Protein AF-A0A1X2H5F4-F1 (afdb_monomer)

InterPro domains:
  IPR008952 Tetraspanin, EC2 domain superfamily [SSF48652] (105-158)
  IPR018499 Tetraspanin/Peripherin [PF00335] (11-187)

Structure (mmCIF, N/CA/C/O backbone):
data_AF-A0A1X2H5F4-F1
#
_entry.id   AF-A0A1X2H5F4-F1
#
loop_
_atom_site.group_PDB
_atom_site.id
_atom_site.type_symbol
_atom_site.label_atom_id
_atom_site.label_alt_id
_atom_site.label_comp_id
_atom_site.label_asym_id
_atom_site.label_entity_id
_atom_site.label_seq_id
_atom_site.pdbx_PDB_ins_code
_atom_site.Cartn_x
_atom_site.Cartn_y
_atom_site.Cartn_z
_atom_site.occupancy
_atom_site.B_iso_or_equiv
_atom_site.auth_seq_id
_atom_site.auth_comp_id
_atom_site.auth_asym_id
_atom_site.auth_atom_id
_atom_site.pdbx_PDB_model_num
ATOM 1 N N . MET A 1 1 ? -33.970 3.866 26.224 1.00 58.03 1 MET A N 1
ATOM 2 C CA . MET A 1 1 ? -32.531 4.018 25.891 1.00 58.03 1 MET A CA 1
ATOM 3 C C . MET A 1 1 ? -31.813 2.706 25.533 1.00 58.03 1 MET A C 1
ATOM 5 O O . MET A 1 1 ? -30.786 2.768 24.871 1.00 58.03 1 MET A O 1
ATOM 9 N N . ALA A 1 2 ? -32.348 1.518 25.863 1.00 73.38 2 ALA A N 1
ATOM 10 C CA . ALA A 1 2 ? -31.683 0.233 25.580 1.00 73.38 2 ALA A CA 1
ATOM 11 C C . ALA A 1 2 ? -31.459 -0.092 24.082 1.00 73.38 2 ALA A C 1
ATOM 13 O O . ALA A 1 2 ? -30.570 -0.876 23.754 1.00 73.38 2 ALA A O 1
ATOM 14 N N . CYS A 1 3 ? -32.232 0.506 23.165 1.00 76.38 3 CYS A N 1
ATOM 15 C CA . CYS A 1 3 ? -32.130 0.217 21.729 1.00 76.38 3 CYS A CA 1
ATOM 16 C C . CYS A 1 3 ? -30.832 0.772 21.106 1.00 76.38 3 CYS A C 1
ATOM 18 O O . CYS A 1 3 ? -30.091 0.027 20.466 1.00 76.38 3 CYS A O 1
ATOM 20 N N . CYS A 1 4 ? -30.483 2.037 21.382 1.00 74.75 4 CYS A N 1
ATOM 21 C CA . CYS A 1 4 ? -29.260 2.661 20.855 1.00 74.75 4 CYS A CA 1
ATOM 22 C C . CYS A 1 4 ? -27.984 1.970 21.359 1.00 74.75 4 CYS A C 1
ATOM 24 O O . CYS A 1 4 ? -27.022 1.811 20.610 1.00 74.75 4 CYS A O 1
ATOM 26 N N . GLN A 1 5 ? -27.991 1.494 22.608 1.00 76.12 5 GLN A N 1
ATOM 27 C CA . GLN A 1 5 ? -26.859 0.773 23.193 1.00 76.12 5 GLN A CA 1
ATOM 28 C C . GLN A 1 5 ? -26.619 -0.583 22.509 1.00 76.12 5 GLN A C 1
ATOM 30 O O . GLN A 1 5 ? -25.472 -0.946 22.233 1.00 76.12 5 GLN A O 1
ATOM 35 N N . ARG A 1 6 ? -27.690 -1.329 22.200 1.00 80.12 6 ARG A N 1
ATOM 36 C CA . ARG A 1 6 ? -27.588 -2.606 21.474 1.00 80.12 6 ARG A CA 1
ATOM 37 C C . ARG A 1 6 ? -27.098 -2.400 20.044 1.00 80.12 6 ARG A C 1
ATOM 39 O O . ARG A 1 6 ? -26.222 -3.139 19.602 1.00 80.12 6 ARG A O 1
ATOM 46 N N . LEU A 1 7 ? -27.601 -1.369 19.366 1.00 79.38 7 LEU A N 1
ATOM 47 C CA . LEU A 1 7 ? -27.218 -1.058 17.990 1.00 79.38 7 LEU A CA 1
ATOM 48 C C . LEU A 1 7 ? -25.741 -0.644 17.890 1.00 79.38 7 LEU A C 1
ATOM 50 O O . LEU A 1 7 ? -25.010 -1.193 17.072 1.00 79.38 7 LEU A O 1
ATOM 54 N N . SER A 1 8 ? -25.271 0.226 18.791 1.00 75.81 8 SER A N 1
ATOM 55 C CA . SER A 1 8 ? -23.853 0.610 18.880 1.00 75.81 8 SER A CA 1
ATOM 56 C C . SER A 1 8 ? -22.943 -0.591 19.169 1.00 75.81 8 SER A C 1
ATOM 58 O O . SER A 1 8 ? -21.886 -0.739 18.555 1.00 75.81 8 SER A O 1
ATOM 60 N N . THR A 1 9 ? -23.379 -1.505 20.043 1.00 74.62 9 THR A N 1
ATOM 61 C CA . THR A 1 9 ? -22.614 -2.724 20.349 1.00 74.62 9 THR A CA 1
ATOM 62 C C . THR A 1 9 ? -22.524 -3.650 19.136 1.00 74.62 9 THR A C 1
ATOM 64 O O . THR A 1 9 ? -21.443 -4.144 18.826 1.00 74.62 9 THR A O 1
ATOM 67 N N . SER A 1 10 ? -23.639 -3.864 18.431 1.00 80.12 10 SER A N 1
ATOM 68 C CA . SER A 1 10 ? -23.674 -4.683 17.214 1.00 80.12 10 SER A CA 1
ATOM 69 C C . SER A 1 10 ? -22.802 -4.093 16.109 1.00 80.12 10 SER A C 1
ATOM 71 O O . SER A 1 10 ? -22.091 -4.828 15.430 1.00 80.12 10 SER A O 1
ATOM 73 N N . TYR A 1 11 ? -22.833 -2.770 15.944 1.00 77.00 11 TYR A N 1
ATOM 74 C CA . TYR A 1 11 ? -22.041 -2.064 14.945 1.00 77.00 11 TYR A CA 1
ATOM 75 C C . TYR A 1 11 ? -20.538 -2.196 15.202 1.00 77.00 11 TYR A C 1
ATOM 77 O O . TYR A 1 11 ? -19.775 -2.461 14.277 1.00 77.00 11 TYR A O 1
ATOM 85 N N . LEU A 1 12 ? -20.110 -2.107 16.464 1.00 71.75 12 LEU A N 1
ATOM 86 C CA . LEU A 1 12 ? -18.704 -2.279 16.818 1.00 71.75 12 LEU A CA 1
ATOM 87 C C . LEU A 1 12 ? -18.218 -3.714 16.583 1.00 71.75 12 LEU A C 1
ATOM 89 O O . LEU A 1 12 ? -17.120 -3.907 16.068 1.00 71.75 12 LEU A O 1
ATOM 93 N N . VAL A 1 13 ? -19.040 -4.716 16.917 1.00 76.69 13 VAL A N 1
ATOM 94 C CA . VAL A 1 13 ? -18.726 -6.122 16.615 1.00 76.69 13 VAL A CA 1
ATOM 95 C C . VAL A 1 13 ? -18.596 -6.318 15.107 1.00 76.69 13 VAL A C 1
ATOM 97 O O . VAL A 1 13 ? -17.585 -6.849 14.665 1.00 76.69 13 VAL A O 1
ATOM 100 N N . LEU A 1 14 ? -19.560 -5.823 14.322 1.00 80.38 14 LEU A N 1
ATOM 101 C CA . LEU A 1 14 ? -19.539 -5.916 12.862 1.00 80.38 14 LEU A CA 1
ATOM 102 C C . LEU A 1 14 ? -18.274 -5.278 12.271 1.00 80.38 14 LEU A C 1
ATOM 104 O O . LEU A 1 14 ? -17.595 -5.909 11.467 1.00 80.38 14 LEU A O 1
ATOM 108 N N . ILE A 1 15 ? -17.928 -4.059 12.694 1.00 75.44 15 ILE A N 1
ATOM 109 C CA . ILE A 1 15 ? -16.724 -3.358 12.235 1.00 75.44 15 ILE A CA 1
ATOM 110 C C . ILE A 1 15 ? -15.463 -4.149 12.581 1.00 75.44 15 ILE A C 1
ATOM 112 O O . ILE A 1 15 ? -14.627 -4.371 11.710 1.00 75.44 15 ILE A O 1
ATOM 116 N N . ASN A 1 16 ? -15.329 -4.622 13.822 1.00 72.69 16 ASN A N 1
ATOM 117 C CA . ASN A 1 16 ? -14.165 -5.407 14.231 1.00 72.69 16 ASN A CA 1
ATOM 118 C C . ASN A 1 16 ? -14.066 -6.732 13.461 1.00 72.69 16 ASN A C 1
ATOM 120 O O . ASN A 1 16 ? -12.966 -7.153 13.106 1.00 72.69 16 ASN A O 1
ATOM 124 N N . THR A 1 17 ? -15.196 -7.377 13.155 1.00 75.06 17 THR A N 1
ATOM 125 C CA . THR A 1 17 ? -15.227 -8.567 12.296 1.00 75.06 17 THR A CA 1
ATOM 126 C C . THR A 1 17 ? -14.794 -8.233 10.871 1.00 75.06 17 THR A C 1
ATOM 128 O O . THR A 1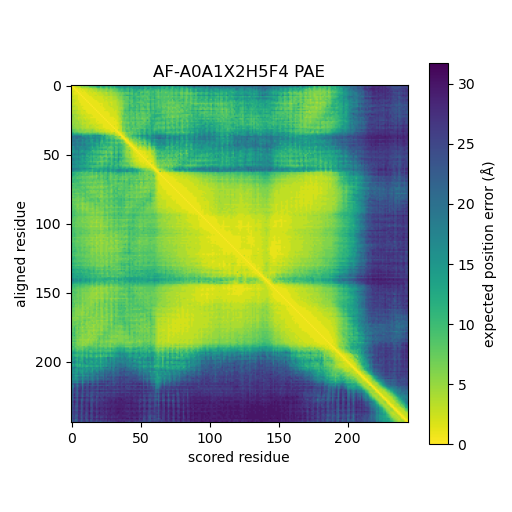 17 ? -13.970 -8.953 10.314 1.00 75.06 17 THR A O 1
ATOM 131 N N . LEU A 1 18 ? -15.281 -7.131 10.292 1.00 74.94 18 LEU A N 1
ATOM 132 C CA . LEU A 1 18 ? -14.852 -6.676 8.967 1.00 74.94 18 LEU A CA 1
ATOM 133 C C . LEU A 1 18 ? -13.349 -6.377 8.936 1.00 74.94 18 LEU A C 1
ATOM 135 O O . LEU A 1 18 ? -12.684 -6.775 7.985 1.00 74.94 18 LEU A O 1
ATOM 139 N N . PHE A 1 19 ? -12.789 -5.773 9.988 1.00 73.00 19 PHE A N 1
ATOM 140 C CA . PHE A 1 19 ? -11.341 -5.582 10.108 1.00 73.00 19 PHE A CA 1
ATOM 141 C C . PHE A 1 19 ? -10.566 -6.883 10.194 1.00 73.00 19 PHE A C 1
ATOM 143 O O . PHE A 1 19 ? -9.523 -7.005 9.558 1.00 73.00 19 PHE A O 1
ATOM 150 N N . ALA A 1 20 ? -11.055 -7.851 10.968 1.00 69.50 20 ALA A N 1
ATOM 151 C CA . ALA A 1 20 ? -10.417 -9.155 11.050 1.00 69.50 20 ALA A CA 1
ATOM 152 C C . ALA A 1 20 ? -10.404 -9.831 9.671 1.00 69.50 20 ALA A C 1
ATOM 154 O O . ALA A 1 20 ? -9.359 -10.300 9.232 1.00 69.50 20 ALA A O 1
ATOM 155 N N . VAL A 1 21 ? -11.529 -9.807 8.947 1.00 75.94 21 VAL A N 1
ATOM 156 C CA . VAL A 1 21 ? -11.632 -10.364 7.589 1.00 75.94 21 VAL A CA 1
ATOM 157 C C . VAL A 1 21 ? -10.716 -9.624 6.614 1.00 75.94 21 VAL A C 1
ATOM 159 O O . VAL A 1 21 ? -9.962 -10.263 5.884 1.00 75.94 21 VAL A O 1
ATOM 162 N N . PHE A 1 22 ? -10.739 -8.292 6.619 1.00 72.44 22 PHE A N 1
ATOM 163 C CA . PHE A 1 22 ? -9.921 -7.474 5.728 1.00 72.44 22 PHE A CA 1
ATOM 164 C C . PHE A 1 22 ? -8.429 -7.652 6.010 1.00 72.44 22 PHE A C 1
ATOM 166 O O . PHE A 1 22 ? -7.640 -7.853 5.093 1.00 72.44 22 PHE A O 1
ATOM 173 N N . GLY A 1 23 ? -8.036 -7.671 7.281 1.00 70.69 23 GLY A N 1
ATOM 174 C CA . GLY A 1 23 ? -6.662 -7.938 7.668 1.00 70.69 23 GLY A CA 1
ATOM 175 C C . GLY A 1 23 ? -6.216 -9.361 7.318 1.00 70.69 23 GLY A C 1
ATOM 176 O O . GLY A 1 23 ? -5.101 -9.530 6.838 1.00 70.69 23 GLY A O 1
ATOM 177 N N . CYS A 1 24 ? -7.079 -10.375 7.449 1.00 71.06 24 CYS A N 1
ATOM 178 C CA . CYS A 1 24 ? -6.798 -11.728 6.954 1.00 71.06 24 CYS A CA 1
ATOM 179 C C . CYS A 1 24 ? -6.624 -11.763 5.429 1.00 71.06 24 CYS A C 1
ATOM 181 O O . CYS A 1 24 ? -5.709 -12.424 4.940 1.00 71.06 24 CYS A O 1
ATOM 183 N N . ALA A 1 25 ? -7.453 -11.035 4.675 1.00 72.62 25 ALA A N 1
ATOM 184 C CA . ALA A 1 25 ? -7.305 -10.917 3.226 1.00 72.62 25 ALA A CA 1
ATOM 185 C C . ALA A 1 25 ? -5.973 -10.245 2.859 1.00 72.62 25 ALA A C 1
ATOM 187 O O . ALA A 1 25 ? -5.237 -10.769 2.028 1.00 72.62 25 ALA A O 1
ATOM 188 N N . LEU A 1 26 ? -5.613 -9.144 3.528 1.00 67.75 26 LEU A N 1
ATOM 189 C CA . LEU A 1 26 ? -4.320 -8.479 3.344 1.00 67.75 26 LEU A CA 1
ATOM 190 C C . LEU A 1 26 ? -3.139 -9.38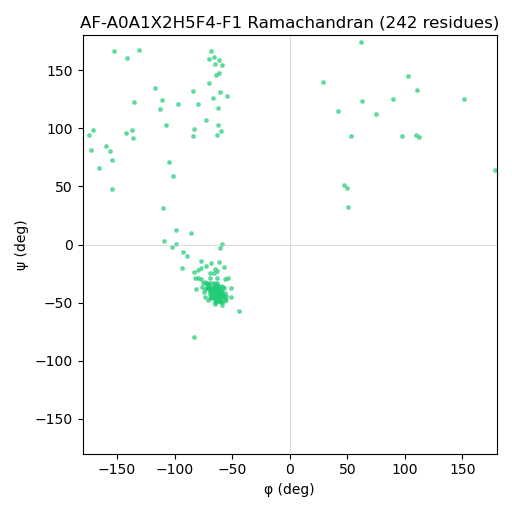0 3.720 1.00 67.75 26 LEU A C 1
ATOM 192 O O . LEU A 1 26 ? -2.125 -9.363 3.027 1.00 67.75 26 LEU A O 1
ATOM 196 N N . MET A 1 27 ? -3.264 -10.197 4.771 1.00 67.38 27 MET A N 1
ATOM 197 C CA . MET A 1 27 ? -2.263 -11.213 5.105 1.00 67.38 27 MET A CA 1
ATOM 198 C C . MET A 1 27 ? -2.132 -12.255 3.993 1.00 67.38 27 MET A C 1
ATOM 200 O O . MET A 1 27 ? -1.015 -12.571 3.597 1.00 67.38 27 MET A O 1
ATOM 204 N N . ALA A 1 28 ? -3.245 -12.758 3.451 1.00 72.81 28 ALA A N 1
ATOM 205 C CA . ALA A 1 28 ? -3.229 -13.727 2.357 1.00 72.81 28 ALA A CA 1
ATOM 206 C C . ALA A 1 28 ? -2.584 -13.142 1.091 1.00 72.81 28 ALA A C 1
ATOM 208 O O . ALA A 1 28 ? -1.682 -13.757 0.525 1.00 72.81 28 ALA A O 1
ATOM 209 N N . PHE A 1 29 ? -2.970 -11.923 0.698 1.00 67.69 29 PHE A N 1
ATOM 210 C CA . PHE A 1 29 ? -2.318 -11.199 -0.396 1.00 67.69 29 PHE A CA 1
ATOM 211 C C . PHE A 1 29 ? -0.834 -10.967 -0.123 1.00 67.69 29 PHE A C 1
ATOM 213 O O . PHE A 1 29 ? -0.023 -11.068 -1.039 1.00 67.69 29 PHE A O 1
ATOM 220 N N . GLY A 1 30 ? -0.463 -10.723 1.133 1.00 65.06 30 GLY A N 1
ATOM 221 C CA . GLY A 1 30 ? 0.926 -10.540 1.510 1.00 65.06 30 GLY A CA 1
ATOM 222 C C . GLY A 1 30 ? 1.783 -11.782 1.428 1.00 65.06 30 GLY A C 1
ATOM 223 O O . GLY A 1 30 ? 2.887 -11.734 0.894 1.00 65.06 30 GLY A O 1
ATOM 224 N N . VAL A 1 31 ? 1.257 -12.917 1.877 1.00 68.44 31 VAL A N 1
ATOM 225 C CA . VAL A 1 31 ? 1.934 -14.209 1.740 1.00 68.44 31 VAL A CA 1
ATOM 226 C C . VAL A 1 31 ? 2.087 -14.580 0.261 1.00 68.44 31 VAL A C 1
ATOM 228 O O . VAL A 1 31 ? 3.168 -15.003 -0.151 1.00 68.44 31 VAL A O 1
ATOM 231 N N . LEU A 1 32 ? 1.047 -14.357 -0.551 1.00 68.75 32 LEU A N 1
ATOM 232 C CA . LEU A 1 32 ? 1.102 -14.576 -2.000 1.00 68.75 32 LEU A CA 1
ATOM 233 C C . LEU A 1 32 ? 2.112 -13.638 -2.686 1.00 68.75 32 LEU A C 1
ATOM 235 O O . LEU A 1 32 ? 2.863 -14.078 -3.555 1.00 68.75 32 LEU A O 1
ATOM 239 N N . GLY A 1 33 ? 2.183 -12.371 -2.270 1.00 62.97 33 GLY A N 1
ATOM 240 C CA . GLY A 1 33 ? 3.141 -11.390 -2.790 1.00 62.97 33 GLY A CA 1
ATOM 241 C C . GLY A 1 33 ? 4.593 -11.692 -2.406 1.00 62.97 33 GLY A C 1
ATOM 242 O O . GLY A 1 33 ? 5.488 -11.589 -3.246 1.00 62.97 33 GLY A O 1
ATOM 243 N N . ALA A 1 34 ? 4.830 -12.139 -1.169 1.00 59.84 34 ALA A N 1
ATOM 244 C CA . ALA A 1 34 ? 6.153 -12.534 -0.686 1.00 59.84 34 ALA A CA 1
ATOM 245 C C . ALA A 1 34 ? 6.700 -13.758 -1.440 1.00 59.84 34 ALA A C 1
ATOM 247 O O . ALA A 1 34 ? 7.888 -13.807 -1.762 1.00 59.84 34 ALA A O 1
ATOM 248 N N . GLN A 1 35 ? 5.835 -14.717 -1.795 1.00 67.81 35 GLN A N 1
ATOM 249 C CA . GLN A 1 35 ? 6.227 -15.853 -2.637 1.00 67.81 35 GLN A CA 1
ATOM 250 C C . GLN A 1 35 ? 6.671 -15.428 -4.041 1.00 67.81 35 GLN A C 1
ATOM 252 O O . GLN A 1 35 ? 7.530 -16.085 -4.626 1.00 67.81 35 GLN A O 1
ATOM 257 N N . GLN A 1 36 ? 6.149 -14.317 -4.569 1.00 63.62 36 GLN A N 1
ATOM 258 C CA . GLN A 1 36 ? 6.548 -13.794 -5.878 1.00 63.62 36 GLN A CA 1
ATOM 259 C C . GLN A 1 36 ? 7.793 -12.890 -5.842 1.00 63.62 36 GLN A C 1
ATOM 261 O O . GLN A 1 36 ? 8.110 -12.274 -6.857 1.00 63.62 36 GLN A O 1
ATOM 266 N N . ARG A 1 37 ? 8.522 -12.814 -4.710 1.00 55.31 37 ARG A N 1
ATOM 267 C CA . ARG A 1 37 ? 9.699 -11.933 -4.529 1.00 55.31 37 ARG A CA 1
ATOM 268 C C . ARG A 1 37 ? 9.427 -10.476 -4.925 1.00 55.31 37 ARG A C 1
ATOM 270 O O . ARG A 1 37 ? 10.317 -9.763 -5.382 1.00 55.31 37 ARG A O 1
ATOM 277 N N . ILE A 1 38 ? 8.196 -10.012 -4.742 1.00 55.88 38 ILE A N 1
ATOM 278 C CA . ILE A 1 38 ? 7.890 -8.603 -4.947 1.00 55.88 38 ILE A CA 1
ATOM 279 C C . ILE A 1 38 ? 8.352 -7.868 -3.684 1.00 55.88 38 ILE A C 1
ATOM 281 O O . ILE A 1 38 ? 7.902 -8.157 -2.570 1.00 55.88 38 ILE A O 1
ATOM 285 N N . GLU A 1 39 ? 9.260 -6.905 -3.846 1.00 54.00 39 GLU A N 1
ATOM 286 C CA . GLU A 1 39 ? 9.807 -6.073 -2.760 1.00 54.00 39 GLU A CA 1
ATOM 287 C C . GLU A 1 39 ? 8.747 -5.235 -2.018 1.00 54.00 39 GLU A C 1
ATOM 289 O O . GLU A 1 39 ? 9.021 -4.654 -0.971 1.00 54.00 39 GLU A O 1
ATOM 294 N N . ALA A 1 40 ? 7.483 -5.290 -2.452 1.00 53.00 40 ALA A N 1
ATOM 295 C CA . ALA A 1 40 ? 6.305 -4.830 -1.711 1.00 53.00 40 ALA A CA 1
ATOM 296 C C . ALA A 1 40 ? 6.105 -5.527 -0.343 1.00 53.00 40 ALA A C 1
ATOM 298 O O . ALA A 1 40 ? 5.173 -5.209 0.397 1.00 53.00 40 ALA A O 1
ATOM 299 N N . SER A 1 41 ? 7.005 -6.444 0.024 1.00 52.88 41 SER A N 1
ATOM 300 C CA . SER A 1 41 ? 7.019 -7.196 1.277 1.00 52.88 41 SER A CA 1
ATOM 301 C C . SER A 1 41 ? 7.050 -6.340 2.553 1.00 52.88 41 SER A C 1
ATOM 303 O O . SER A 1 41 ? 6.666 -6.806 3.626 1.00 52.88 41 SER A O 1
ATOM 305 N N . ILE A 1 42 ? 7.449 -5.071 2.439 1.00 55.59 42 ILE A N 1
ATOM 306 C CA . ILE A 1 42 ? 7.590 -4.129 3.560 1.00 55.59 42 ILE A CA 1
ATOM 307 C C . ILE A 1 42 ? 6.229 -3.723 4.162 1.00 55.59 42 ILE A C 1
ATOM 309 O O . ILE A 1 42 ? 6.149 -3.406 5.347 1.00 55.59 42 ILE A O 1
ATOM 313 N N . LEU A 1 43 ? 5.132 -3.797 3.399 1.00 56.34 43 LEU A N 1
ATOM 314 C CA . LEU A 1 43 ? 3.781 -3.468 3.885 1.00 56.34 43 LEU A CA 1
ATOM 315 C C . LEU A 1 43 ? 3.142 -4.571 4.757 1.00 56.34 43 LEU A C 1
ATOM 317 O O . LEU A 1 43 ? 2.139 -4.327 5.431 1.00 56.34 43 LEU A O 1
ATOM 321 N N . PHE A 1 44 ? 3.695 -5.787 4.769 1.00 59.47 44 PHE A N 1
ATOM 322 C CA . PHE A 1 44 ? 3.046 -6.954 5.382 1.00 59.47 44 PHE A CA 1
ATOM 323 C C . PHE A 1 44 ? 3.192 -7.100 6.907 1.00 59.47 44 PHE A C 1
ATOM 325 O O . PHE A 1 44 ? 2.195 -7.458 7.541 1.00 59.47 44 PHE A O 1
ATOM 332 N N . PRO A 1 45 ? 4.337 -6.789 7.550 1.00 60.59 45 PRO A N 1
ATOM 333 C CA . PRO A 1 45 ? 4.492 -6.987 8.995 1.00 60.59 45 PRO A CA 1
ATOM 334 C C . PRO A 1 45 ? 3.509 -6.147 9.822 1.00 60.59 45 PRO A C 1
ATOM 336 O O . PRO A 1 45 ? 2.984 -6.602 10.839 1.00 60.59 45 PRO A O 1
ATOM 339 N N . VAL A 1 46 ? 3.217 -4.928 9.357 1.00 60.78 46 VAL A N 1
ATOM 340 C CA . VAL A 1 46 ? 2.379 -3.958 10.078 1.00 60.78 46 VAL A CA 1
ATOM 341 C C . VAL A 1 46 ? 0.906 -4.391 10.095 1.00 60.78 46 VAL A C 1
ATOM 343 O O . VAL A 1 46 ? 0.221 -4.235 11.107 1.00 60.78 46 VAL A O 1
ATOM 346 N N . ASN A 1 47 ? 0.426 -5.010 9.011 1.00 61.31 47 ASN A N 1
ATOM 347 C CA . ASN A 1 47 ? -0.955 -5.492 8.914 1.00 61.31 47 ASN A CA 1
ATOM 348 C C . ASN A 1 47 ? -1.191 -6.778 9.724 1.00 61.31 47 ASN A C 1
ATOM 350 O O . ASN A 1 47 ? -2.264 -6.947 10.306 1.00 61.31 47 ASN A O 1
ATOM 354 N N . ILE A 1 48 ? -0.181 -7.649 9.838 1.00 65.94 48 ILE A N 1
ATOM 355 C CA . ILE A 1 48 ? -0.256 -8.860 10.672 1.00 65.94 48 ILE A CA 1
ATOM 356 C C . ILE A 1 48 ? -0.445 -8.475 12.147 1.00 65.94 48 ILE A C 1
ATOM 358 O O . ILE A 1 48 ? -1.364 -8.978 12.799 1.00 65.94 48 ILE A O 1
ATOM 362 N N . LEU A 1 49 ? 0.343 -7.521 12.665 1.00 65.94 49 LEU A N 1
ATOM 363 C CA . LEU A 1 49 ? 0.191 -7.055 14.050 1.00 65.94 49 LEU A CA 1
ATOM 364 C C . LEU A 1 49 ? -1.204 -6.467 14.325 1.00 65.94 49 LEU A C 1
ATOM 366 O O . LEU A 1 49 ? -1.775 -6.751 15.379 1.00 65.94 49 LEU A O 1
ATOM 370 N N . LYS A 1 50 ? -1.791 -5.715 13.379 1.00 65.12 50 LYS A N 1
ATOM 371 C CA . LYS A 1 50 ? -3.154 -5.165 13.525 1.00 65.12 50 LYS A CA 1
ATOM 372 C C . LYS A 1 50 ? -4.199 -6.251 13.768 1.00 65.12 50 LYS A C 1
ATOM 374 O O . LYS A 1 50 ? -5.037 -6.097 14.655 1.00 65.12 50 LYS A O 1
ATOM 379 N N . THR A 1 51 ? -4.152 -7.347 13.011 1.00 67.75 51 THR A N 1
ATOM 380 C CA . THR A 1 51 ? -5.166 -8.411 13.123 1.00 67.75 51 THR A CA 1
ATOM 381 C C . THR A 1 51 ? -5.122 -9.132 14.460 1.00 67.75 51 THR A C 1
ATOM 383 O O . THR A 1 51 ? -6.161 -9.315 15.092 1.00 67.75 51 THR A O 1
ATOM 386 N N . ILE A 1 52 ? -3.924 -9.471 14.935 1.00 71.25 52 ILE A N 1
ATOM 387 C CA . ILE A 1 52 ? -3.739 -10.165 16.213 1.00 71.25 52 ILE A CA 1
ATOM 388 C C . ILE A 1 52 ? -4.228 -9.278 17.364 1.00 71.25 52 ILE A C 1
ATOM 390 O O . ILE A 1 52 ? -4.953 -9.737 18.247 1.00 71.25 52 ILE A O 1
ATOM 394 N N . ILE A 1 53 ? -3.901 -7.986 17.322 1.00 67.19 53 ILE A N 1
ATOM 395 C CA . ILE A 1 53 ? -4.297 -7.029 18.359 1.00 67.19 53 ILE A CA 1
ATOM 396 C C . ILE A 1 53 ? -5.806 -6.763 18.323 1.00 67.19 53 ILE A C 1
ATOM 398 O O . ILE A 1 53 ? -6.432 -6.687 19.380 1.00 67.19 53 ILE A O 1
ATOM 402 N N . GLY A 1 54 ? -6.410 -6.681 17.134 1.00 64.69 54 GLY A N 1
ATOM 403 C CA . GLY A 1 54 ? -7.860 -6.549 16.974 1.00 64.69 54 GLY A CA 1
ATOM 404 C C . GLY A 1 54 ? -8.634 -7.728 17.555 1.00 64.69 54 GLY A C 1
ATOM 405 O O . GLY A 1 54 ? -9.612 -7.532 18.277 1.00 64.69 54 GLY A O 1
ATOM 406 N N . ILE A 1 55 ? -8.153 -8.951 17.320 1.00 68.19 55 ILE A N 1
ATOM 407 C CA . ILE A 1 55 ? -8.749 -10.168 17.879 1.00 68.19 55 ILE A CA 1
ATOM 408 C C . ILE A 1 55 ? -8.637 -10.157 19.410 1.00 68.19 55 ILE A C 1
ATOM 410 O O . ILE A 1 55 ? -9.640 -10.329 20.101 1.00 68.19 55 ILE A O 1
ATOM 414 N N . ILE A 1 56 ? -7.452 -9.875 19.961 1.00 70.62 56 ILE A N 1
ATOM 415 C CA . ILE A 1 56 ? -7.242 -9.826 21.418 1.00 70.62 56 ILE A CA 1
ATOM 416 C C . ILE A 1 56 ? -8.102 -8.729 22.070 1.00 70.62 56 ILE A C 1
ATOM 418 O O . ILE A 1 56 ? -8.711 -8.957 23.117 1.00 70.62 56 ILE A O 1
ATOM 422 N N . GLY A 1 57 ? -8.205 -7.557 21.438 1.00 62.12 57 GLY A N 1
ATOM 423 C CA . GLY A 1 57 ? -9.046 -6.453 21.905 1.00 62.12 57 GLY A CA 1
ATOM 424 C C . GLY A 1 57 ? -10.540 -6.793 21.914 1.00 62.12 57 GLY A C 1
ATOM 425 O O . GLY A 1 57 ? -11.261 -6.354 22.810 1.00 62.12 57 GLY A O 1
ATOM 426 N N . ALA A 1 58 ? -11.005 -7.617 20.970 1.00 64.44 58 ALA A N 1
ATOM 427 C CA . ALA A 1 58 ? -12.392 -8.073 20.919 1.00 64.44 58 ALA A CA 1
ATOM 428 C C . ALA A 1 58 ? -12.733 -9.075 22.036 1.00 64.44 58 ALA A C 1
ATOM 430 O O . ALA A 1 58 ? -13.834 -9.017 22.589 1.00 64.44 58 ALA A O 1
ATOM 431 N N . PHE A 1 59 ? -11.800 -9.964 22.394 1.00 67.56 59 PHE A N 1
ATOM 432 C CA . PHE A 1 59 ? -12.031 -10.991 23.417 1.00 67.56 59 PHE A CA 1
ATOM 433 C C . PHE A 1 59 ? -11.850 -10.482 24.855 1.00 67.56 59 PHE A C 1
ATOM 435 O O . PHE A 1 59 ? -12.532 -10.957 25.761 1.00 67.56 59 PHE A O 1
ATOM 442 N N . CYS A 1 60 ? -11.008 -9.473 25.090 1.00 65.12 60 CYS A N 1
ATOM 443 C CA . CYS A 1 60 ? -10.697 -8.994 26.440 1.00 65.12 60 CYS A CA 1
ATOM 444 C C . CYS A 1 60 ? -11.446 -7.696 26.810 1.00 65.12 60 CYS A C 1
ATOM 446 O O . CYS A 1 60 ? -10.849 -6.671 27.143 1.00 65.12 60 CYS A O 1
ATOM 448 N N . ARG A 1 61 ? -12.782 -7.744 26.769 1.00 60.72 61 ARG A N 1
ATOM 449 C CA . ARG A 1 61 ? -13.686 -6.581 26.893 1.00 60.72 61 ARG A CA 1
ATOM 450 C C . ARG A 1 61 ? -13.727 -5.919 28.283 1.00 60.72 61 ARG A C 1
ATOM 452 O O . ARG A 1 61 ? -14.203 -4.792 28.411 1.00 60.72 61 ARG A O 1
ATOM 459 N N . GLU A 1 62 ? -13.242 -6.594 29.320 1.00 70.50 62 GLU A N 1
ATOM 460 C CA . GLU A 1 62 ? -13.561 -6.251 30.715 1.00 70.50 62 GLU A CA 1
ATOM 461 C C . GLU A 1 62 ? -12.560 -5.300 31.393 1.00 70.50 62 GLU A C 1
ATOM 463 O O . GLU A 1 62 ? -12.818 -4.803 32.486 1.00 70.50 62 GLU A O 1
ATOM 468 N N . ARG A 1 63 ? -11.433 -4.970 30.745 1.00 75.75 63 ARG A N 1
ATOM 469 C CA . ARG A 1 63 ? -10.434 -4.043 31.309 1.00 75.75 63 ARG A CA 1
ATOM 470 C C . ARG A 1 63 ? -10.368 -2.742 30.512 1.00 75.75 63 ARG A C 1
ATOM 472 O O . ARG A 1 63 ? -9.934 -2.742 29.364 1.00 75.75 63 ARG A O 1
ATOM 479 N N . GLN A 1 64 ? -10.712 -1.614 31.144 1.00 76.56 64 GLN A N 1
ATOM 480 C CA . GLN A 1 64 ? -10.572 -0.265 30.560 1.00 76.56 64 GLN A CA 1
ATOM 481 C C . GLN A 1 64 ? -9.161 -0.009 30.000 1.00 76.56 64 GLN A C 1
ATOM 483 O O . GLN A 1 64 ? -9.021 0.570 28.925 1.00 76.56 64 GLN A O 1
ATOM 488 N N . ALA A 1 65 ? -8.129 -0.521 30.678 1.00 79.56 65 ALA A N 1
ATOM 489 C CA . ALA A 1 65 ? -6.741 -0.435 30.230 1.00 79.56 65 ALA A CA 1
ATOM 490 C C . ALA A 1 65 ? -6.510 -1.065 28.841 1.00 79.56 65 ALA A C 1
ATOM 492 O O . ALA A 1 65 ? -5.754 -0.519 28.042 1.00 79.56 65 ALA A O 1
ATOM 493 N N . LEU A 1 66 ? -7.191 -2.171 28.520 1.00 78.62 66 LEU A N 1
ATOM 494 C CA . LEU A 1 66 ? -7.063 -2.829 27.215 1.00 78.62 66 LEU A CA 1
ATOM 495 C C . LEU A 1 66 ? -7.731 -2.026 26.102 1.00 78.62 66 LEU A C 1
ATOM 497 O O . LEU A 1 66 ? -7.209 -1.977 24.995 1.00 78.62 66 LEU A O 1
ATOM 501 N N . HIS A 1 67 ? -8.837 -1.345 26.403 1.00 76.81 67 HIS A N 1
ATOM 502 C CA . HIS A 1 67 ? -9.486 -0.443 25.453 1.00 76.81 67 HIS A CA 1
ATOM 503 C C . HIS A 1 67 ? -8.590 0.749 25.099 1.00 76.81 67 HIS A C 1
ATOM 505 O O . HIS A 1 67 ? -8.494 1.108 23.930 1.00 76.81 67 HIS A O 1
ATOM 511 N N . ILE A 1 68 ? -7.920 1.343 26.094 1.00 80.12 68 ILE A N 1
ATOM 512 C CA . ILE A 1 68 ? -6.967 2.439 25.872 1.00 80.12 68 ILE A CA 1
ATOM 513 C C . ILE A 1 68 ? -5.781 1.940 25.044 1.00 80.12 68 ILE A C 1
ATOM 515 O O . ILE A 1 68 ? -5.459 2.545 24.028 1.00 80.12 68 ILE A O 1
ATOM 519 N N . LEU A 1 69 ? -5.178 0.809 25.430 1.00 81.38 69 LEU A N 1
ATOM 520 C CA . LEU A 1 69 ? -4.069 0.203 24.693 1.00 81.38 69 LEU A CA 1
ATOM 521 C C . LEU A 1 69 ? -4.445 -0.081 23.230 1.00 81.38 69 LEU A C 1
ATOM 523 O O . LEU A 1 69 ? -3.692 0.268 22.326 1.00 81.38 69 LEU A O 1
ATOM 527 N N . TYR A 1 70 ? -5.623 -0.665 23.000 1.00 78.25 70 TYR A N 1
ATOM 528 C CA . TYR A 1 70 ? -6.147 -0.937 21.665 1.00 78.25 70 TYR A CA 1
ATOM 529 C C . TYR A 1 70 ? -6.283 0.343 20.835 1.00 78.25 70 TYR A C 1
ATOM 531 O O . TYR A 1 70 ? -5.730 0.418 19.741 1.00 78.25 70 TYR A O 1
ATOM 539 N N . THR A 1 71 ? -6.957 1.369 21.365 1.00 80.88 71 THR A N 1
ATOM 540 C CA . THR A 1 71 ? -7.123 2.651 20.665 1.00 80.88 71 THR A CA 1
ATOM 541 C C . THR A 1 71 ? -5.770 3.279 20.333 1.00 80.88 71 THR A C 1
ATOM 543 O O . THR A 1 71 ? -5.574 3.730 19.208 1.00 80.88 71 THR A O 1
ATOM 546 N N . THR A 1 72 ? -4.809 3.250 21.261 1.00 80.81 72 THR A N 1
ATOM 547 C CA . THR A 1 72 ? -3.447 3.755 21.025 1.00 80.81 72 THR A CA 1
ATOM 548 C C . THR A 1 72 ? -2.759 3.018 19.878 1.00 80.81 72 THR A C 1
ATOM 550 O O . THR A 1 72 ? -2.167 3.654 19.008 1.00 80.81 72 THR A O 1
ATOM 553 N N . ILE A 1 73 ? -2.862 1.688 19.831 1.00 79.00 73 ILE A N 1
ATOM 554 C CA . ILE A 1 73 ? -2.274 0.888 18.750 1.00 79.00 73 ILE A CA 1
ATOM 555 C C . ILE A 1 73 ? -2.926 1.222 17.407 1.00 79.00 73 ILE A C 1
ATOM 557 O O . ILE A 1 73 ? -2.213 1.412 16.422 1.00 79.00 73 ILE A O 1
ATOM 561 N N . VAL A 1 74 ? -4.257 1.334 17.359 1.00 81.44 74 VAL A N 1
ATOM 562 C CA . VAL A 1 74 ? -4.975 1.712 16.132 1.00 81.44 74 VAL A CA 1
ATOM 563 C C . VAL A 1 74 ? -4.524 3.092 15.647 1.00 81.44 74 VAL A C 1
ATOM 565 O O . VAL A 1 74 ? -4.244 3.245 14.464 1.00 81.44 74 VAL A O 1
ATOM 568 N N . VAL A 1 75 ? -4.364 4.072 16.543 1.00 84.19 75 VAL A N 1
ATOM 569 C CA . VAL A 1 75 ? -3.869 5.416 16.191 1.00 84.19 75 VAL A CA 1
ATOM 570 C C . VAL A 1 75 ? -2.448 5.372 15.628 1.00 84.19 75 VAL A C 1
ATOM 572 O O . VAL A 1 75 ? -2.203 5.938 14.565 1.00 84.19 75 VAL A O 1
ATOM 575 N N . ILE A 1 76 ? -1.516 4.681 16.294 1.00 80.88 76 ILE A N 1
ATOM 576 C CA . ILE A 1 76 ? -0.136 4.522 15.796 1.00 80.88 76 ILE A CA 1
ATOM 577 C C . ILE A 1 76 ? -0.162 3.933 14.389 1.00 80.88 76 ILE A C 1
ATOM 579 O O . ILE A 1 76 ? 0.529 4.387 13.480 1.00 80.88 76 ILE A O 1
ATOM 583 N N . ALA A 1 77 ? -0.991 2.922 14.195 1.00 80.69 77 ALA A N 1
ATOM 584 C CA . ALA A 1 77 ? -1.012 2.179 12.964 1.00 80.69 77 ALA A CA 1
ATOM 585 C C . ALA A 1 77 ? -1.790 2.901 11.838 1.00 80.69 77 ALA A C 1
ATOM 587 O O . ALA A 1 77 ? -1.509 2.656 10.665 1.00 80.69 77 ALA A O 1
ATOM 588 N N . LEU A 1 78 ? -2.692 3.833 12.167 1.00 84.12 78 LEU A N 1
ATOM 589 C CA . LEU A 1 78 ? -3.249 4.815 11.230 1.00 84.12 78 LEU A CA 1
ATOM 590 C C . LEU A 1 78 ? -2.163 5.795 10.758 1.00 84.12 78 LEU A C 1
ATOM 592 O O . LEU A 1 78 ? -2.054 6.053 9.563 1.00 84.12 78 LEU A O 1
ATOM 596 N N . ILE A 1 79 ? -1.317 6.300 11.666 1.00 86.50 79 ILE A N 1
ATOM 597 C CA . ILE A 1 79 ? -0.200 7.199 11.312 1.00 86.50 79 ILE A CA 1
ATOM 598 C C . ILE A 1 79 ? 0.755 6.509 10.330 1.00 86.50 79 ILE A C 1
ATOM 600 O O . ILE A 1 79 ? 1.151 7.108 9.326 1.00 86.50 79 ILE A O 1
ATOM 604 N N . TYR A 1 80 ? 1.084 5.237 10.577 1.00 81.44 80 TYR A N 1
ATOM 605 C CA . TYR A 1 80 ? 1.885 4.444 9.644 1.00 81.44 80 TYR A CA 1
ATOM 606 C C . TYR A 1 80 ? 1.207 4.309 8.277 1.00 81.44 80 TYR A C 1
ATOM 608 O O . TYR A 1 80 ? 1.850 4.573 7.266 1.00 81.44 80 TYR A O 1
ATOM 616 N N . GLN A 1 81 ? -0.085 3.968 8.225 1.00 85.12 81 GLN A N 1
ATOM 617 C CA . GLN A 1 81 ? -0.809 3.853 6.953 1.00 85.12 81 GLN A CA 1
ATOM 618 C C . GLN A 1 81 ? -0.870 5.163 6.172 1.00 85.12 81 GLN A C 1
ATOM 620 O O . GLN A 1 81 ? -0.664 5.146 4.962 1.00 85.12 81 GLN A O 1
ATOM 625 N N . VAL A 1 82 ? -1.118 6.292 6.839 1.00 88.62 82 VAL A N 1
ATOM 626 C CA . VAL A 1 82 ? -1.117 7.612 6.193 1.00 88.62 82 VAL A CA 1
ATOM 627 C C . VAL A 1 82 ? 0.268 7.914 5.625 1.00 88.62 82 VAL A C 1
ATOM 629 O O . VAL A 1 82 ? 0.381 8.308 4.468 1.00 88.62 82 VAL A O 1
ATOM 632 N N . SER A 1 83 ? 1.327 7.646 6.393 1.00 88.12 83 SER A N 1
ATOM 633 C CA . SER A 1 83 ? 2.711 7.837 5.942 1.00 88.12 83 SER A CA 1
ATOM 634 C C . SER A 1 83 ? 3.030 6.977 4.716 1.00 88.12 83 SER A C 1
ATOM 636 O O . SER A 1 83 ? 3.541 7.482 3.719 1.00 88.12 83 SER A O 1
ATOM 638 N N . THR A 1 84 ? 2.670 5.690 4.738 1.00 82.56 84 THR A N 1
ATOM 639 C CA . THR A 1 84 ? 2.858 4.798 3.588 1.00 82.56 84 THR A CA 1
ATOM 640 C C . THR A 1 84 ? 2.010 5.223 2.392 1.00 82.56 84 THR A C 1
ATOM 642 O O . THR A 1 84 ? 2.500 5.198 1.269 1.00 82.56 84 THR A O 1
ATOM 645 N N . SER A 1 85 ? 0.771 5.670 2.611 1.00 85.56 85 SER A N 1
ATOM 646 C CA . SER A 1 85 ? -0.096 6.169 1.542 1.00 85.56 85 SER A CA 1
ATOM 647 C C . SER A 1 85 ? 0.497 7.398 0.854 1.00 85.56 85 SER A C 1
ATOM 649 O O . SER A 1 85 ? 0.353 7.518 -0.358 1.00 85.56 85 SER A O 1
ATOM 651 N N . ILE A 1 86 ? 1.164 8.290 1.593 1.00 89.94 86 ILE A N 1
ATOM 652 C CA . ILE A 1 86 ? 1.854 9.457 1.023 1.00 89.94 86 ILE A CA 1
ATOM 653 C C . ILE A 1 86 ? 3.039 9.011 0.160 1.00 89.94 86 ILE A C 1
ATOM 655 O O . ILE A 1 86 ? 3.186 9.496 -0.957 1.00 89.94 86 ILE A O 1
ATOM 659 N N . ILE A 1 87 ? 3.848 8.059 0.638 1.00 86.81 87 ILE A N 1
ATOM 660 C CA . ILE A 1 87 ? 4.996 7.528 -0.119 1.00 86.81 87 ILE A CA 1
ATOM 661 C C . ILE A 1 87 ? 4.529 6.856 -1.417 1.00 86.81 87 ILE A C 1
ATOM 663 O O . ILE A 1 87 ? 5.060 7.137 -2.488 1.00 86.81 87 ILE A O 1
ATOM 667 N N . VAL A 1 88 ? 3.509 5.997 -1.336 1.00 85.56 88 VAL A N 1
ATOM 668 C CA . VAL A 1 88 ? 2.932 5.317 -2.508 1.00 85.56 88 VAL A CA 1
ATOM 669 C C . VAL A 1 88 ? 2.338 6.329 -3.486 1.00 85.56 88 VAL A C 1
ATOM 671 O O . VAL A 1 88 ? 2.498 6.185 -4.696 1.00 85.56 88 VAL A O 1
ATOM 674 N N . TYR A 1 89 ? 1.678 7.370 -2.975 1.00 88.69 89 TYR A N 1
ATOM 675 C CA . TYR A 1 89 ? 1.141 8.444 -3.802 1.00 88.69 89 TYR A CA 1
ATOM 676 C C . TYR A 1 89 ? 2.245 9.205 -4.547 1.00 88.69 89 TYR A C 1
ATOM 678 O O . TYR A 1 89 ? 2.110 9.445 -5.745 1.00 88.69 89 TYR A O 1
ATOM 686 N N . ASP A 1 90 ? 3.350 9.537 -3.878 1.00 90.19 90 ASP A N 1
ATOM 687 C CA . ASP A 1 90 ? 4.484 10.214 -4.512 1.00 90.19 90 ASP A CA 1
ATOM 688 C C . ASP A 1 90 ? 5.128 9.352 -5.615 1.00 90.19 90 ASP A C 1
ATOM 690 O O . ASP A 1 90 ? 5.365 9.830 -6.726 1.00 90.19 90 ASP A O 1
ATOM 694 N N . GLN A 1 91 ? 5.301 8.050 -5.365 1.00 87.88 91 GLN A N 1
ATOM 695 C CA . GLN A 1 91 ? 5.785 7.089 -6.368 1.00 87.88 91 GLN A CA 1
ATOM 696 C C . GLN A 1 91 ? 4.824 6.943 -7.560 1.00 87.88 91 GLN A C 1
ATOM 698 O O . GLN A 1 91 ? 5.260 6.798 -8.705 1.00 87.88 91 GLN A O 1
ATOM 703 N N . ALA A 1 92 ? 3.513 7.007 -7.318 1.00 88.50 92 ALA A N 1
ATOM 704 C CA . ALA A 1 92 ? 2.501 6.986 -8.372 1.00 88.50 92 ALA A CA 1
ATOM 705 C C . ALA A 1 92 ? 2.491 8.289 -9.196 1.00 88.50 92 ALA A C 1
ATOM 707 O O . ALA A 1 92 ? 2.287 8.252 -10.409 1.00 88.50 92 ALA A O 1
ATOM 708 N N . ALA A 1 93 ? 2.743 9.440 -8.566 1.00 91.94 93 ALA A N 1
ATOM 709 C CA . ALA A 1 93 ? 2.831 10.728 -9.252 1.00 91.94 93 ALA A CA 1
ATOM 710 C C . ALA A 1 93 ? 4.109 10.849 -10.102 1.00 91.94 93 ALA A C 1
ATOM 712 O O . ALA A 1 93 ? 4.072 11.372 -11.215 1.00 91.94 93 ALA A O 1
ATOM 713 N N . HIS A 1 94 ? 5.229 10.313 -9.609 1.00 94.50 94 HIS A N 1
ATOM 714 C CA . HIS A 1 94 ? 6.549 10.396 -10.242 1.00 94.50 94 HIS A CA 1
ATOM 715 C C . HIS A 1 94 ? 7.036 9.051 -10.808 1.00 94.50 94 HIS A C 1
ATOM 717 O O . HIS A 1 94 ? 8.243 8.795 -10.874 1.00 94.50 94 HIS A O 1
ATOM 723 N N . THR A 1 95 ? 6.110 8.193 -11.257 1.00 93.44 95 THR A N 1
ATOM 724 C CA . THR A 1 95 ? 6.413 6.819 -11.699 1.00 93.44 95 THR A CA 1
ATOM 725 C C . THR A 1 95 ? 7.554 6.723 -12.716 1.00 93.44 95 THR A C 1
ATOM 727 O O . THR A 1 95 ? 8.420 5.878 -12.511 1.00 93.44 95 THR A O 1
ATOM 730 N N . PRO A 1 96 ? 7.647 7.560 -13.773 1.00 95.56 96 PRO A N 1
ATOM 731 C CA . PRO A 1 96 ? 8.725 7.430 -14.756 1.00 95.56 96 PRO A CA 1
ATOM 732 C C . PRO A 1 96 ? 10.128 7.604 -14.159 1.00 95.56 96 PRO A C 1
ATOM 734 O O . PRO A 1 96 ? 11.042 6.853 -14.499 1.00 95.56 96 PRO A O 1
ATOM 737 N N . THR A 1 97 ? 10.292 8.578 -13.261 1.00 95.81 97 THR A N 1
ATOM 738 C CA . THR A 1 97 ? 11.575 8.891 -12.617 1.00 95.81 97 THR A CA 1
ATOM 739 C C . THR A 1 97 ? 11.939 7.836 -11.582 1.00 95.81 97 THR A C 1
ATOM 741 O O . THR A 1 97 ? 13.067 7.355 -11.562 1.00 95.81 97 THR A O 1
ATOM 744 N N . TRP A 1 98 ? 10.976 7.433 -10.753 1.00 93.56 98 TRP A N 1
ATOM 745 C CA . TRP A 1 98 ? 11.189 6.389 -9.752 1.00 93.56 98 TRP A CA 1
ATOM 746 C C . TRP A 1 98 ? 11.543 5.046 -10.401 1.00 93.56 98 TRP A C 1
ATOM 748 O O . TRP A 1 98 ? 12.454 4.349 -9.956 1.00 93.56 98 TRP A O 1
ATOM 758 N N . LEU A 1 99 ? 10.853 4.691 -11.485 1.00 94.75 99 LEU A N 1
ATOM 759 C CA . LEU A 1 99 ? 11.040 3.418 -12.164 1.00 94.75 99 LEU A CA 1
ATOM 760 C C . LEU A 1 99 ? 12.371 3.356 -12.924 1.00 94.75 99 LEU A C 1
ATOM 762 O O . LEU A 1 99 ? 12.979 2.293 -12.968 1.00 94.75 99 LEU A O 1
ATOM 766 N N . SER A 1 100 ? 12.851 4.474 -13.480 1.00 96.44 100 SER A N 1
ATOM 767 C CA . SER A 1 100 ? 14.165 4.523 -14.138 1.00 96.44 100 SER A CA 1
ATOM 768 C C . SER A 1 100 ? 15.313 4.331 -13.143 1.00 96.44 100 SER A C 1
ATOM 770 O O . SER A 1 100 ? 16.228 3.553 -13.405 1.00 96.44 100 SER A O 1
ATOM 772 N N . GLN A 1 101 ? 15.228 4.972 -11.973 1.00 95.50 101 GLN A N 1
ATOM 773 C CA . GLN A 1 101 ? 16.187 4.803 -10.879 1.00 95.50 101 GLN A CA 1
ATOM 774 C C . GLN A 1 101 ? 16.146 3.377 -10.329 1.00 95.50 101 GLN A C 1
ATOM 776 O O . GLN A 1 101 ? 17.170 2.703 -10.269 1.00 95.50 101 GLN A O 1
ATOM 781 N N . THR A 1 102 ? 14.942 2.881 -10.034 1.00 93.38 102 THR A N 1
ATOM 782 C CA . THR A 1 102 ? 14.731 1.513 -9.542 1.00 93.38 102 THR A CA 1
ATOM 783 C C . THR A 1 102 ? 15.248 0.487 -10.546 1.00 93.38 102 THR A C 1
ATOM 785 O O . THR A 1 102 ? 15.888 -0.489 -10.168 1.00 93.38 102 THR A O 1
ATOM 788 N N . TRP A 1 103 ? 15.038 0.713 -11.846 1.00 96.38 103 TRP A N 1
ATOM 789 C CA . TRP A 1 103 ? 15.602 -0.134 -12.889 1.00 96.38 103 TRP A CA 1
ATOM 790 C C . TRP A 1 103 ? 17.130 -0.127 -12.859 1.00 96.38 103 TRP A C 1
ATOM 792 O O . TRP A 1 103 ? 17.730 -1.199 -12.880 1.00 96.38 103 TRP A O 1
ATOM 802 N N . ALA A 1 104 ? 17.764 1.046 -12.773 1.00 96.81 104 ALA A N 1
ATOM 803 C CA . ALA A 1 104 ? 19.221 1.202 -12.733 1.00 96.81 104 ALA A CA 1
ATOM 804 C C . ALA A 1 104 ? 19.876 0.609 -11.468 1.00 96.81 104 ALA A C 1
ATOM 806 O O . ALA A 1 104 ? 21.034 0.190 -11.518 1.00 96.81 104 ALA A O 1
ATOM 807 N N . GLU A 1 105 ? 19.129 0.482 -10.374 1.00 95.44 105 GLU A N 1
ATOM 808 C CA . GLU A 1 105 ? 19.581 -0.144 -9.123 1.00 95.44 105 GLU A CA 1
ATOM 809 C C . GLU A 1 105 ? 19.226 -1.638 -9.028 1.00 95.44 105 GLU A C 1
ATOM 811 O O . GLU A 1 105 ? 19.861 -2.382 -8.281 1.00 95.44 105 GLU A O 1
ATOM 816 N N . ALA A 1 106 ? 18.246 -2.102 -9.809 1.00 94.00 106 ALA A N 1
ATOM 817 C CA . ALA A 1 106 ? 17.782 -3.482 -9.766 1.00 94.00 106 ALA A CA 1
ATOM 818 C C . ALA A 1 106 ? 18.877 -4.500 -10.121 1.00 94.00 106 ALA A C 1
ATOM 820 O O . ALA A 1 106 ? 19.728 -4.282 -10.987 1.00 94.00 106 ALA A O 1
ATOM 821 N N . THR A 1 107 ? 18.803 -5.675 -9.497 1.00 95.00 107 THR A N 1
ATOM 822 C CA . THR A 1 107 ? 19.713 -6.785 -9.787 1.00 95.00 107 THR A CA 1
ATOM 823 C C . THR A 1 107 ? 19.530 -7.305 -11.214 1.00 95.00 107 THR A C 1
ATOM 825 O O . THR A 1 107 ? 18.453 -7.214 -11.813 1.00 95.00 107 THR A O 1
ATOM 828 N N . GLN A 1 108 ? 20.583 -7.915 -11.761 1.00 96.19 108 GLN A N 1
ATOM 829 C CA . GLN A 1 108 ? 20.537 -8.529 -13.090 1.00 96.19 108 GLN A CA 1
ATOM 830 C C . GLN A 1 108 ? 19.433 -9.597 -13.199 1.00 96.19 108 GLN A C 1
ATOM 832 O O . GLN A 1 108 ? 18.767 -9.679 -14.227 1.00 96.19 108 GLN A O 1
ATOM 837 N N . GLU A 1 109 ? 19.197 -10.371 -12.134 1.00 93.94 109 GLU A N 1
ATOM 838 C CA . GLU A 1 109 ? 18.119 -11.370 -12.071 1.00 93.94 109 GLU A CA 1
ATOM 839 C C . GLU A 1 109 ? 16.725 -10.740 -12.193 1.00 93.94 109 GLU A C 1
ATOM 841 O O . GLU A 1 109 ? 15.859 -11.261 -12.893 1.00 93.94 109 GLU A O 1
ATOM 846 N N . TYR A 1 110 ? 16.495 -9.598 -11.538 1.00 92.19 110 TYR A N 1
ATOM 847 C CA . TYR A 1 110 ? 15.210 -8.909 -11.627 1.00 92.19 110 TYR A CA 1
ATOM 848 C C . TYR A 1 110 ? 14.980 -8.337 -13.027 1.00 92.19 110 TYR A C 1
ATOM 850 O O . TYR A 1 110 ? 13.903 -8.498 -13.606 1.00 92.19 110 TYR A O 1
ATOM 858 N N . ARG A 1 111 ? 16.008 -7.704 -13.606 1.00 95.75 111 ARG A N 1
ATOM 859 C CA . ARG A 1 111 ? 15.925 -7.153 -14.963 1.00 95.75 111 ARG A CA 1
ATOM 860 C C . ARG A 1 111 ? 15.704 -8.244 -16.008 1.00 95.75 111 ARG A C 1
ATOM 862 O O . ARG A 1 111 ? 14.880 -8.045 -16.896 1.00 95.75 111 ARG A O 1
ATOM 869 N N . SER A 1 112 ? 16.374 -9.395 -15.895 1.00 95.88 112 SER A N 1
ATOM 870 C CA . SER A 1 112 ? 16.176 -10.519 -16.822 1.00 95.88 112 SER A CA 1
ATOM 871 C C . SER A 1 112 ? 14.770 -11.109 -16.709 1.00 95.88 112 SER A C 1
ATOM 873 O O . SER A 1 112 ? 14.127 -11.370 -17.730 1.00 95.88 112 SER A O 1
ATOM 875 N N . TYR A 1 113 ? 14.244 -11.236 -15.485 1.00 94.44 113 TYR A N 1
ATOM 876 C CA . TYR A 1 113 ? 12.858 -11.632 -15.246 1.00 94.44 113 TYR A CA 1
ATOM 877 C C . TYR A 1 113 ? 11.873 -10.653 -15.895 1.00 94.44 113 TYR A C 1
ATOM 879 O O . TYR A 1 113 ? 10.981 -11.079 -16.629 1.00 94.44 113 TYR A O 1
ATOM 887 N N . ALA A 1 114 ? 12.050 -9.347 -15.680 1.00 94.75 114 ALA A N 1
ATOM 888 C CA . ALA A 1 114 ? 11.186 -8.323 -16.258 1.00 94.75 114 ALA A CA 1
ATOM 889 C C . ALA A 1 114 ? 11.248 -8.320 -17.796 1.00 94.75 114 ALA A C 1
ATOM 891 O O . ALA A 1 114 ? 10.207 -8.355 -18.451 1.00 94.75 114 ALA A O 1
ATOM 892 N N . GLN A 1 115 ? 12.447 -8.360 -18.381 1.00 96.19 115 GLN A N 1
ATOM 893 C CA . GLN A 1 115 ? 12.638 -8.41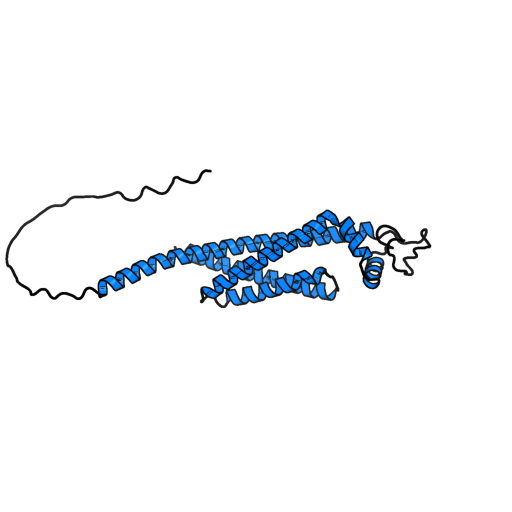4 -19.835 1.00 96.19 115 GLN A CA 1
ATOM 894 C C . GLN A 1 115 ? 12.005 -9.660 -20.459 1.00 96.19 115 GLN A C 1
ATOM 896 O O . GLN A 1 115 ? 11.363 -9.564 -21.502 1.00 96.19 115 GLN A O 1
ATOM 901 N N . THR A 1 116 ? 12.111 -10.815 -19.796 1.00 95.81 116 THR A N 1
ATOM 902 C CA . THR A 1 116 ? 11.466 -12.057 -20.246 1.00 95.81 116 THR A CA 1
ATOM 903 C C . THR A 1 116 ? 9.944 -11.957 -20.144 1.00 95.81 116 THR A C 1
ATOM 905 O O . THR A 1 116 ? 9.235 -12.282 -21.095 1.00 95.81 116 THR A O 1
ATOM 908 N N . LYS A 1 117 ? 9.426 -11.461 -19.013 1.00 95.12 117 LYS A N 1
ATOM 909 C CA . LYS A 1 117 ? 7.985 -11.337 -18.750 1.00 95.12 117 LYS A CA 1
ATOM 910 C C . LYS A 1 117 ? 7.287 -10.401 -19.733 1.00 95.12 117 LYS A C 1
ATOM 912 O O . LYS A 1 117 ? 6.193 -10.710 -20.193 1.00 95.12 117 LYS A O 1
ATOM 917 N N . PHE A 1 118 ? 7.911 -9.269 -20.042 1.00 95.94 118 PHE A N 1
ATOM 918 C CA . PHE A 1 118 ? 7.344 -8.240 -20.915 1.00 95.94 118 PHE A CA 1
ATOM 919 C C . PHE A 1 118 ? 7.856 -8.320 -22.360 1.00 95.94 118 PHE A C 1
ATOM 921 O O . PHE A 1 118 ? 7.433 -7.519 -23.187 1.00 95.94 118 PHE A O 1
ATOM 928 N N . SER A 1 119 ? 8.730 -9.285 -22.679 1.00 96.25 119 SER A N 1
ATOM 929 C CA . SER A 1 119 ? 9.350 -9.445 -24.006 1.00 96.25 119 SER A CA 1
ATOM 930 C C . SER A 1 119 ? 9.952 -8.135 -24.538 1.00 96.25 119 SER A C 1
ATOM 932 O O . SER A 1 119 ? 9.689 -7.721 -25.665 1.00 96.25 119 SER A O 1
ATOM 934 N N . CYS A 1 120 ? 10.738 -7.465 -23.695 1.00 96.81 120 CYS A N 1
ATOM 935 C CA . CYS A 1 120 ? 11.321 -6.146 -23.947 1.00 96.81 120 CYS A CA 1
ATOM 936 C C . CYS A 1 120 ? 12.831 -6.135 -23.649 1.00 96.81 120 CYS A C 1
ATOM 938 O O . CYS A 1 120 ? 13.353 -7.076 -23.051 1.00 96.81 120 CYS A O 1
ATOM 940 N N . CYS A 1 121 ? 13.549 -5.092 -24.076 1.00 97.06 121 CYS A N 1
ATOM 941 C CA . CYS A 1 121 ? 15.005 -4.985 -23.933 1.00 97.06 121 CYS A CA 1
ATOM 942 C C . CYS A 1 121 ? 15.424 -3.591 -23.447 1.00 97.06 121 CYS A C 1
ATOM 944 O O . CYS A 1 121 ? 15.121 -2.583 -24.085 1.00 97.06 121 CYS A O 1
ATOM 946 N N . GLY A 1 122 ? 16.135 -3.547 -22.315 1.00 96.75 122 GLY A N 1
ATOM 947 C CA . GLY A 1 122 ? 16.502 -2.305 -21.620 1.00 96.75 122 GLY A CA 1
ATOM 948 C C . GLY A 1 122 ? 15.296 -1.483 -21.136 1.00 96.75 122 GLY A C 1
ATOM 949 O O . GLY A 1 122 ? 14.143 -1.831 -21.390 1.00 96.75 122 GLY A O 1
ATOM 950 N N . PHE A 1 123 ? 15.540 -0.401 -20.392 1.00 97.62 123 PHE A N 1
ATOM 951 C CA . PHE A 1 123 ? 14.453 0.421 -19.846 1.00 97.62 123 PHE A CA 1
ATOM 952 C C . PHE A 1 123 ? 13.919 1.447 -20.846 1.00 97.62 123 PHE A C 1
ATOM 954 O O . PHE A 1 123 ? 12.880 1.210 -21.461 1.00 97.62 123 PHE A O 1
ATOM 961 N N . SER A 1 124 ? 14.614 2.574 -21.023 1.00 97.25 124 SER A N 1
ATOM 962 C CA . SER A 1 124 ? 14.213 3.627 -21.970 1.00 97.25 124 SER A CA 1
ATOM 963 C C . SER A 1 124 ? 14.595 3.299 -23.417 1.00 97.25 124 SER A C 1
ATOM 965 O O . SER A 1 124 ? 13.934 3.726 -24.361 1.00 97.25 124 SER A O 1
ATOM 967 N N . ASN A 1 125 ? 15.662 2.523 -23.592 1.00 96.06 125 ASN A N 1
ATOM 968 C CA . ASN A 1 125 ? 16.192 2.067 -24.871 1.00 96.06 125 ASN A CA 1
ATOM 969 C C . ASN A 1 125 ? 16.928 0.730 -24.678 1.00 96.06 125 ASN A C 1
ATOM 971 O O . ASN A 1 125 ? 17.259 0.363 -23.552 1.00 96.06 125 ASN A O 1
ATOM 975 N N . ALA A 1 126 ? 17.238 0.030 -25.772 1.00 95.19 126 ALA A N 1
ATOM 976 C CA . ALA A 1 126 ? 17.876 -1.292 -25.732 1.00 95.19 126 ALA A CA 1
ATOM 977 C C . ALA A 1 126 ? 19.267 -1.321 -25.064 1.00 95.19 126 ALA A C 1
ATOM 979 O O . ALA A 1 126 ? 19.756 -2.394 -24.727 1.00 95.19 126 ALA A O 1
ATOM 980 N N . ARG A 1 127 ? 19.913 -0.163 -24.864 1.00 95.62 127 ARG A N 1
ATOM 981 C CA . ARG A 1 127 ? 21.227 -0.034 -24.209 1.00 95.62 127 ARG A CA 1
ATOM 982 C C . ARG A 1 127 ? 21.142 0.457 -22.765 1.00 95.62 127 ARG A C 1
ATOM 984 O O . ARG A 1 127 ? 22.165 0.538 -22.090 1.00 95.62 127 ARG A O 1
ATOM 991 N N . ASP A 1 128 ? 19.945 0.755 -22.273 1.00 96.44 128 ASP A N 1
ATOM 992 C CA . ASP A 1 128 ? 19.723 1.248 -20.918 1.00 96.44 128 ASP A CA 1
ATOM 993 C C . ASP A 1 128 ? 19.637 0.087 -19.922 1.00 96.44 128 ASP A C 1
ATOM 995 O O . ASP A 1 128 ? 18.579 -0.525 -19.735 1.00 96.44 128 ASP A O 1
ATOM 999 N N . HIS A 1 129 ? 20.788 -0.229 -19.323 1.00 96.69 129 HIS A N 1
ATOM 1000 C CA . HIS A 1 129 ? 20.971 -1.323 -18.368 1.00 96.69 129 HIS A CA 1
ATOM 1001 C C . HIS A 1 129 ? 20.341 -2.655 -18.836 1.00 96.69 129 HIS A C 1
ATOM 1003 O O . HIS A 1 129 ? 19.544 -3.253 -18.101 1.00 96.69 129 HIS A O 1
ATOM 1009 N N . PRO A 1 130 ? 20.633 -3.121 -20.066 1.00 96.44 130 PRO A N 1
ATOM 1010 C CA . PRO A 1 130 ? 20.080 -4.361 -20.584 1.00 96.44 130 PRO A CA 1
ATOM 1011 C C . PRO A 1 130 ? 20.677 -5.562 -19.852 1.00 96.44 130 PRO A C 1
ATOM 1013 O O . PRO A 1 130 ? 21.759 -5.482 -19.269 1.00 96.44 130 PRO A O 1
ATOM 1016 N N . VAL A 1 131 ? 19.979 -6.693 -19.918 1.00 96.88 131 VAL A N 1
ATOM 1017 C CA . VAL A 1 131 ? 20.567 -7.982 -19.574 1.00 96.88 131 VAL A CA 1
ATOM 1018 C C . VAL A 1 131 ? 20.687 -8.757 -20.866 1.00 96.88 131 VAL A C 1
ATOM 1020 O O . VAL A 1 131 ? 19.709 -8.911 -21.593 1.00 96.88 131 VAL A O 1
ATOM 1023 N N . GLU A 1 132 ? 21.898 -9.211 -21.169 1.00 94.94 132 GLU A N 1
ATOM 1024 C CA . GLU A 1 132 ? 22.146 -9.979 -22.380 1.00 94.94 132 GLU A CA 1
ATOM 1025 C C . GLU A 1 132 ? 21.350 -11.283 -22.336 1.00 94.94 132 GLU A C 1
ATOM 1027 O O . GLU A 1 132 ? 21.533 -12.132 -21.462 1.00 94.94 132 GLU A O 1
ATOM 1032 N N . MET A 1 133 ? 20.433 -11.418 -23.287 1.00 93.88 133 MET A N 1
ATOM 1033 C CA . MET A 1 133 ? 19.600 -12.598 -23.477 1.00 93.88 133 MET A CA 1
ATOM 1034 C C . MET A 1 133 ? 19.435 -12.844 -24.979 1.00 93.88 133 MET A C 1
ATOM 1036 O O . MET A 1 133 ? 19.584 -11.911 -25.769 1.00 93.88 133 MET A O 1
ATOM 1040 N N . PRO A 1 134 ? 19.065 -14.060 -25.418 1.00 91.88 134 PRO A N 1
ATOM 1041 C CA . PRO A 1 134 ? 18.831 -14.328 -26.839 1.00 91.88 134 PRO A CA 1
ATOM 1042 C C . PRO A 1 134 ? 17.821 -13.369 -27.497 1.00 91.88 134 PRO A C 1
ATOM 1044 O O . PRO A 1 134 ? 17.927 -13.092 -28.686 1.00 91.88 134 PRO A O 1
ATOM 1047 N N . SER A 1 135 ? 16.869 -12.838 -26.721 1.00 89.62 135 SER A N 1
ATOM 1048 C CA . SER A 1 135 ? 15.859 -11.856 -27.143 1.00 89.62 135 SER A CA 1
ATOM 1049 C C . SER A 1 135 ? 16.284 -10.385 -26.991 1.00 89.62 135 SER A C 1
ATOM 1051 O O . SER A 1 135 ? 15.579 -9.497 -27.469 1.00 89.62 135 SER A O 1
ATOM 1053 N N . CYS A 1 136 ? 17.406 -10.104 -26.324 1.00 93.31 136 CYS A N 1
ATOM 1054 C CA . CYS A 1 136 ? 17.884 -8.756 -26.013 1.00 93.31 136 CYS A CA 1
ATOM 1055 C C . CYS A 1 136 ? 19.391 -8.672 -26.282 1.00 93.31 136 CYS A C 1
ATOM 1057 O O . CYS A 1 136 ? 20.218 -8.981 -25.424 1.00 93.31 136 CYS A O 1
ATOM 1059 N N . GLN A 1 137 ? 19.732 -8.265 -27.509 1.00 93.81 137 GLN A N 1
ATOM 1060 C CA . GLN A 1 137 ? 21.104 -8.005 -27.944 1.00 93.81 137 GLN A CA 1
ATOM 1061 C C . GLN A 1 137 ? 21.311 -6.489 -28.089 1.00 93.81 137 GLN A C 1
ATOM 1063 O O . GLN A 1 137 ? 20.859 -5.914 -29.083 1.00 93.81 137 GLN A O 1
ATOM 1068 N N . PRO A 1 138 ? 21.985 -5.820 -27.136 1.00 89.06 138 PRO A N 1
ATOM 1069 C CA . PRO A 1 138 ? 22.112 -4.357 -27.131 1.00 89.06 138 PRO A CA 1
ATOM 1070 C C . PRO A 1 138 ? 22.918 -3.792 -28.313 1.00 89.06 138 PRO A C 1
ATOM 1072 O O . PRO A 1 138 ? 22.759 -2.622 -28.682 1.00 89.06 138 PRO A O 1
ATOM 1075 N N . ASP A 1 139 ? 23.754 -4.625 -28.934 1.00 90.94 139 ASP A N 1
ATOM 1076 C CA . ASP A 1 139 ? 24.549 -4.258 -30.106 1.00 90.94 139 ASP A CA 1
ATOM 1077 C C . ASP A 1 139 ? 23.767 -4.366 -31.420 1.00 90.94 139 ASP A C 1
ATOM 1079 O O . ASP A 1 139 ? 24.076 -3.664 -32.384 1.00 90.94 139 ASP A O 1
ATOM 1083 N N . ASN A 1 140 ? 22.713 -5.187 -31.462 1.00 88.19 140 ASN A N 1
ATOM 1084 C CA . ASN A 1 140 ? 21.925 -5.434 -32.665 1.00 88.19 140 ASN A CA 1
ATOM 1085 C C . ASN A 1 140 ? 20.574 -4.712 -32.610 1.00 88.19 140 ASN A C 1
ATOM 1087 O O . ASN A 1 140 ? 19.519 -5.331 -32.491 1.00 88.19 140 ASN A O 1
ATOM 1091 N N . VAL A 1 141 ? 20.613 -3.381 -32.722 1.00 80.25 141 VAL A N 1
ATOM 1092 C CA . VAL A 1 141 ? 19.431 -2.505 -32.588 1.00 80.25 141 VAL A CA 1
ATOM 1093 C C . VAL A 1 141 ? 18.299 -2.875 -33.558 1.00 80.25 141 VAL A C 1
ATOM 1095 O O . VAL A 1 141 ? 17.135 -2.687 -33.226 1.00 80.25 141 VAL A O 1
ATOM 1098 N N . ILE A 1 142 ? 18.615 -3.434 -34.732 1.00 83.75 142 ILE A N 1
ATOM 1099 C CA . ILE A 1 142 ? 17.619 -3.797 -35.757 1.00 83.75 142 ILE A CA 1
ATOM 1100 C C . ILE A 1 142 ? 16.733 -4.964 -35.296 1.00 83.75 142 ILE A C 1
ATOM 1102 O O . ILE A 1 142 ? 15.553 -5.002 -35.631 1.00 83.75 142 ILE A O 1
ATOM 1106 N N . ASN A 1 143 ? 17.290 -5.890 -34.512 1.00 84.62 143 ASN A N 1
ATOM 1107 C CA . ASN A 1 143 ? 16.586 -7.083 -34.036 1.00 84.62 143 ASN A CA 1
ATOM 1108 C C . ASN A 1 143 ? 16.268 -7.032 -32.536 1.00 84.62 143 ASN A C 1
ATOM 1110 O O . ASN A 1 143 ? 15.758 -8.008 -31.985 1.00 84.62 143 ASN A O 1
ATOM 1114 N N . ALA A 1 144 ? 16.600 -5.932 -31.859 1.00 86.75 144 ALA A N 1
ATOM 1115 C CA . ALA A 1 144 ? 16.352 -5.790 -30.437 1.00 86.75 144 ALA A CA 1
ATOM 1116 C C . ALA A 1 144 ? 14.847 -5.659 -30.161 1.00 86.75 144 ALA A C 1
ATOM 1118 O O . ALA A 1 144 ? 14.122 -4.954 -30.866 1.00 86.75 144 ALA A O 1
ATOM 1119 N N . ALA A 1 145 ? 14.384 -6.323 -29.102 1.00 93.44 145 ALA A N 1
ATOM 1120 C CA . ALA A 1 145 ? 13.032 -6.144 -28.590 1.00 93.44 145 ALA A CA 1
ATOM 1121 C C . ALA A 1 145 ? 12.777 -4.669 -28.194 1.00 93.44 145 ALA A C 1
ATOM 1123 O O . ALA A 1 145 ? 13.724 -3.942 -27.874 1.00 93.44 145 ALA A O 1
ATOM 1124 N N . PRO A 1 146 ? 11.512 -4.205 -28.196 1.00 95.75 146 PRO A N 1
ATOM 1125 C CA . PRO A 1 146 ? 11.184 -2.830 -27.825 1.00 95.75 146 PRO A CA 1
ATOM 1126 C C . PRO A 1 146 ? 11.592 -2.507 -26.373 1.00 95.75 146 PRO A C 1
ATOM 1128 O O . PRO A 1 146 ? 11.724 -3.419 -25.552 1.00 95.75 146 PRO A O 1
ATOM 1131 N N . PRO A 1 147 ? 11.767 -1.218 -26.023 1.00 96.56 147 PRO A N 1
ATOM 1132 C CA . PRO A 1 147 ? 12.106 -0.803 -24.662 1.00 96.56 147 PRO A CA 1
ATOM 1133 C C . PRO A 1 147 ? 10.996 -1.135 -23.657 1.00 96.56 147 PRO A C 1
ATOM 1135 O O . PRO A 1 147 ? 9.804 -1.042 -23.960 1.00 96.56 147 PRO A O 1
ATOM 1138 N N . CYS A 1 148 ? 11.388 -1.474 -22.428 1.00 97.44 148 CYS A N 1
ATOM 1139 C CA . CYS A 1 148 ? 10.469 -1.865 -21.358 1.00 97.44 148 CYS A CA 1
ATOM 1140 C C . CYS A 1 148 ? 9.652 -0.691 -20.779 1.00 97.44 148 CYS A C 1
ATOM 1142 O O . CYS A 1 148 ? 8.612 -0.919 -20.163 1.00 97.44 148 CYS A O 1
ATOM 1144 N N . TYR A 1 149 ? 10.079 0.560 -20.989 1.00 97.44 149 TYR A N 1
ATOM 1145 C CA . TYR A 1 149 ? 9.506 1.772 -20.386 1.00 97.44 149 TYR A CA 1
ATOM 1146 C C . TYR A 1 149 ? 7.969 1.823 -20.392 1.00 97.44 149 TYR A C 1
ATOM 1148 O O . TYR A 1 149 ? 7.346 1.918 -19.335 1.00 97.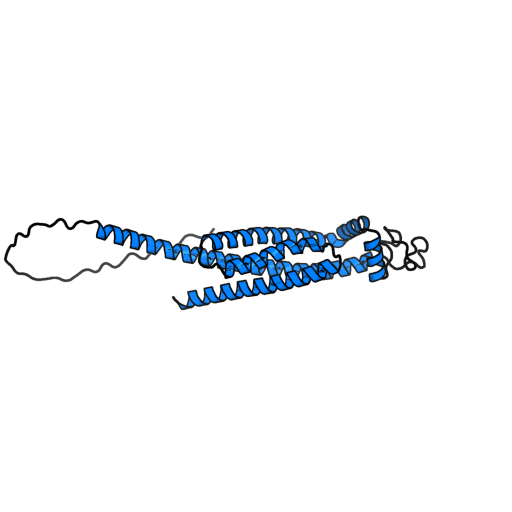44 149 TYR A O 1
ATOM 1156 N N . HIS A 1 150 ? 7.338 1.722 -21.566 1.00 96.69 150 HIS A N 1
ATOM 1157 C CA . HIS A 1 150 ? 5.883 1.870 -21.682 1.00 96.69 150 HIS A CA 1
ATOM 1158 C C . HIS A 1 150 ? 5.114 0.723 -21.019 1.00 96.69 150 HIS A C 1
ATOM 1160 O O . HIS A 1 150 ? 4.091 0.960 -20.376 1.00 96.69 150 HIS A O 1
ATOM 1166 N N . LEU A 1 151 ? 5.617 -0.509 -21.149 1.00 96.62 151 LEU A N 1
ATOM 1167 C CA . LEU A 1 151 ? 4.975 -1.701 -20.595 1.00 96.62 151 LEU A CA 1
ATOM 1168 C C . LEU A 1 151 ? 5.037 -1.695 -19.068 1.00 96.62 151 LEU A C 1
ATOM 1170 O O . LEU A 1 151 ? 4.014 -1.908 -18.418 1.00 96.62 151 LEU A O 1
ATOM 1174 N N . LEU A 1 152 ? 6.204 -1.390 -18.491 1.00 94.62 152 LEU A N 1
ATOM 1175 C CA . LEU A 1 152 ? 6.347 -1.337 -17.038 1.00 94.62 152 LEU A CA 1
ATOM 1176 C C . LEU A 1 152 ? 5.586 -0.155 -16.441 1.00 94.62 152 LEU A C 1
ATOM 1178 O O . LEU A 1 152 ? 4.948 -0.338 -15.413 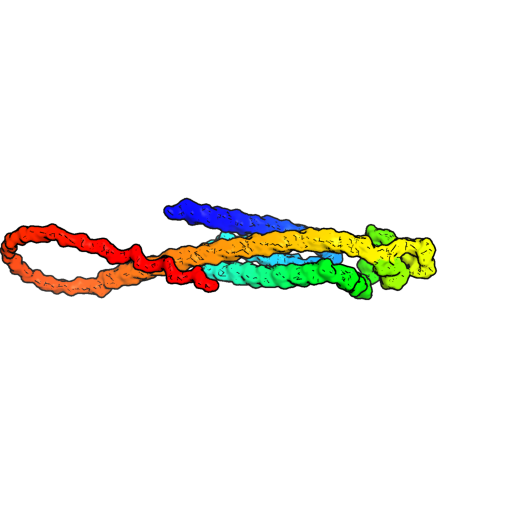1.00 94.62 152 LEU A O 1
ATOM 1182 N N . ILE A 1 153 ? 5.599 1.029 -17.063 1.00 95.50 153 ILE A N 1
ATOM 1183 C CA . ILE A 1 153 ? 4.819 2.166 -16.551 1.00 95.50 153 ILE A CA 1
ATOM 1184 C C . ILE A 1 153 ? 3.331 1.845 -16.563 1.00 95.50 153 ILE A C 1
ATOM 1186 O O . ILE A 1 153 ? 2.668 2.061 -15.554 1.00 95.50 153 ILE A O 1
ATOM 1190 N N . SER A 1 154 ? 2.809 1.295 -17.663 1.00 94.94 154 SER A N 1
ATOM 1191 C CA . SER A 1 154 ? 1.394 0.927 -17.737 1.00 94.94 154 SER A CA 1
ATOM 1192 C C . SER A 1 154 ? 1.028 -0.132 -16.696 1.00 94.94 154 SER A C 1
ATOM 1194 O O . SER A 1 154 ? -0.039 -0.046 -16.092 1.00 94.94 154 SER A O 1
ATOM 1196 N N . PHE A 1 155 ? 1.902 -1.118 -16.481 1.00 92.31 155 PHE A N 1
ATOM 1197 C CA . PHE A 1 155 ? 1.711 -2.161 -15.476 1.00 92.31 155 PHE A CA 1
ATOM 1198 C C . PHE A 1 155 ? 1.717 -1.581 -14.054 1.00 92.31 155 PHE A C 1
ATOM 1200 O O . PHE A 1 155 ? 0.778 -1.784 -13.289 1.00 92.31 155 PHE A O 1
ATOM 1207 N N . VAL A 1 156 ? 2.738 -0.789 -13.722 1.00 90.50 156 VAL A N 1
ATOM 1208 C CA . VAL A 1 156 ? 2.902 -0.172 -12.402 1.00 90.50 156 VAL A CA 1
ATOM 1209 C C . VAL A 1 156 ? 1.774 0.810 -12.105 1.00 90.50 156 VAL A C 1
ATOM 1211 O O . VAL A 1 156 ? 1.245 0.793 -11.002 1.00 90.50 156 VAL A O 1
ATOM 1214 N N . GLN A 1 157 ? 1.354 1.637 -13.062 1.00 90.94 157 GLN A N 1
ATOM 1215 C CA . GLN A 1 157 ? 0.248 2.575 -12.851 1.00 90.94 157 GLN A CA 1
ATOM 1216 C C . GLN A 1 157 ? -1.067 1.856 -12.553 1.00 90.94 157 GLN A C 1
ATOM 1218 O O . GLN A 1 157 ? -1.782 2.262 -11.639 1.00 90.94 157 GLN A O 1
ATOM 1223 N N . HIS A 1 158 ? -1.372 0.784 -13.287 1.00 89.94 158 HIS A N 1
ATOM 1224 C CA . HIS A 1 158 ? -2.571 -0.013 -13.049 1.00 89.94 158 HIS A CA 1
ATOM 1225 C C . HIS A 1 158 ? -2.565 -0.632 -11.641 1.00 89.94 158 HIS A C 1
ATOM 1227 O O . HIS A 1 158 ? -3.536 -0.505 -10.890 1.00 89.94 158 HIS A O 1
ATOM 1233 N N . ASP A 1 159 ? -1.446 -1.238 -11.243 1.00 84.56 159 ASP A N 1
ATOM 1234 C CA . ASP A 1 159 ? -1.340 -1.915 -9.950 1.00 84.56 159 ASP A CA 1
ATOM 1235 C C . ASP A 1 159 ? -1.260 -0.927 -8.773 1.00 84.56 159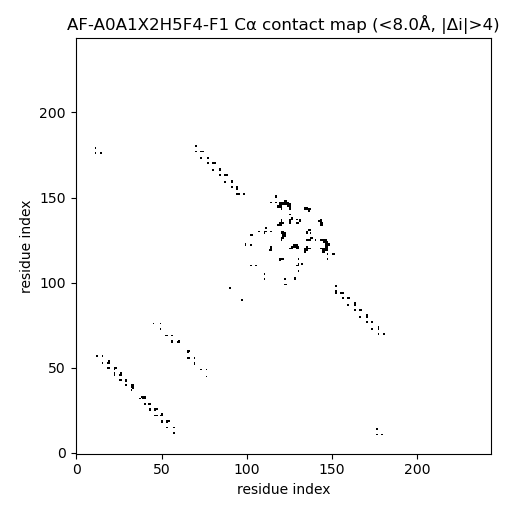 ASP A C 1
ATOM 1237 O O . ASP A 1 159 ? -1.896 -1.144 -7.737 1.00 84.56 159 ASP A O 1
ATOM 1241 N N . LEU A 1 160 ? -0.556 0.202 -8.931 1.00 84.38 160 LEU A N 1
ATOM 1242 C CA . LEU A 1 160 ? -0.506 1.270 -7.927 1.00 84.38 160 LEU A CA 1
ATOM 1243 C C . LEU A 1 160 ? -1.870 1.939 -7.731 1.00 84.38 160 LEU A C 1
ATOM 1245 O O . LEU A 1 160 ? -2.215 2.273 -6.599 1.00 84.38 160 LEU A O 1
ATOM 1249 N N . GLN A 1 161 ? -2.675 2.105 -8.787 1.00 85.19 161 GLN A N 1
ATOM 1250 C CA . GLN A 1 161 ? -4.043 2.623 -8.658 1.00 85.19 161 GLN A CA 1
ATOM 1251 C C . GLN A 1 161 ? -4.921 1.697 -7.816 1.00 85.19 161 GLN A C 1
ATOM 1253 O O . GLN A 1 161 ? -5.640 2.163 -6.929 1.00 85.19 161 GLN A O 1
ATOM 1258 N N . LEU A 1 162 ? -4.839 0.384 -8.046 1.00 84.56 162 LEU A N 1
ATOM 1259 C CA . LEU A 1 162 ? -5.576 -0.591 -7.246 1.00 84.56 162 LEU A CA 1
ATOM 1260 C C . LEU A 1 162 ? -5.109 -0.562 -5.785 1.00 84.56 162 LEU A C 1
ATOM 1262 O O . LEU A 1 162 ? -5.940 -0.490 -4.877 1.00 84.56 162 LEU A O 1
ATOM 1266 N N . ALA A 1 163 ? -3.794 -0.539 -5.551 1.00 81.56 163 ALA A N 1
ATOM 1267 C CA . ALA A 1 163 ? -3.228 -0.419 -4.210 1.00 81.56 163 ALA A CA 1
ATOM 1268 C C . ALA A 1 163 ? -3.693 0.865 -3.501 1.00 81.56 163 ALA A C 1
ATOM 1270 O O . ALA A 1 163 ? -4.073 0.820 -2.330 1.00 81.56 163 ALA A O 1
ATOM 1271 N N . TYR A 1 164 ? -3.734 1.992 -4.213 1.00 85.38 164 TYR A N 1
ATOM 1272 C CA . TYR A 1 164 ? -4.213 3.271 -3.694 1.00 85.38 164 TYR A CA 1
ATOM 1273 C C . TYR A 1 164 ? -5.685 3.211 -3.264 1.00 85.38 164 TYR A C 1
ATOM 1275 O O . TYR A 1 164 ? -6.007 3.619 -2.148 1.00 85.38 164 TYR A O 1
ATOM 1283 N N . ILE A 1 165 ? -6.574 2.649 -4.093 1.00 87.75 165 ILE A N 1
ATOM 1284 C CA . ILE A 1 165 ? -8.001 2.493 -3.756 1.00 87.75 165 ILE A CA 1
ATOM 1285 C C . ILE A 1 165 ? -8.168 1.640 -2.492 1.00 87.75 165 ILE A C 1
ATOM 1287 O O . ILE A 1 165 ? -8.950 1.987 -1.600 1.00 87.75 165 ILE A O 1
ATOM 1291 N N . VAL A 1 166 ? -7.415 0.541 -2.387 1.00 83.50 166 VAL A N 1
ATOM 1292 C CA . VAL A 1 166 ? -7.444 -0.352 -1.221 1.00 83.50 166 VAL A CA 1
ATOM 1293 C C . VAL A 1 166 ? -6.943 0.365 0.037 1.00 83.50 166 VAL A C 1
ATOM 1295 O O . VAL A 1 166 ? -7.608 0.298 1.071 1.00 83.50 166 VAL A O 1
ATOM 1298 N N . LEU A 1 167 ? -5.823 1.093 -0.043 1.00 83.06 167 LEU A N 1
ATOM 1299 C CA . LEU A 1 167 ? -5.264 1.860 1.077 1.00 83.06 167 LEU A CA 1
ATOM 1300 C C . LEU A 1 167 ? -6.209 2.971 1.542 1.00 83.06 167 LEU A C 1
ATOM 1302 O O . LEU A 1 167 ? -6.473 3.096 2.736 1.00 83.06 167 LEU A O 1
ATOM 1306 N N . PHE A 1 168 ? -6.766 3.745 0.612 1.00 87.12 168 PHE A N 1
ATOM 1307 C CA . PHE A 1 168 ? -7.695 4.826 0.931 1.00 87.12 168 PHE A CA 1
ATOM 1308 C C . PHE A 1 168 ? -8.981 4.304 1.589 1.00 87.12 168 PHE A C 1
ATOM 1310 O O . PHE A 1 168 ? -9.466 4.867 2.576 1.00 87.12 168 PHE A O 1
ATOM 1317 N N . THR A 1 169 ? -9.510 3.186 1.084 1.00 86.62 169 THR A N 1
ATOM 1318 C CA . THR A 1 169 ? -10.676 2.515 1.674 1.00 86.62 169 THR A CA 1
ATOM 1319 C C . THR A 1 169 ? -10.355 2.013 3.082 1.00 86.62 169 THR A C 1
ATOM 1321 O O . THR A 1 169 ? -11.139 2.239 4.001 1.00 86.62 169 THR A O 1
ATOM 1324 N N . ALA A 1 170 ? -9.183 1.401 3.284 1.00 84.19 170 ALA A N 1
ATOM 1325 C CA . ALA A 1 170 ? -8.740 0.942 4.599 1.00 84.19 170 ALA A CA 1
ATOM 1326 C C . ALA A 1 170 ? -8.650 2.097 5.611 1.00 84.19 170 ALA A C 1
ATOM 1328 O O . ALA A 1 170 ? -9.243 2.011 6.686 1.00 84.19 170 ALA A O 1
ATOM 1329 N N . ILE A 1 171 ? -8.003 3.207 5.235 1.00 87.94 171 ILE A N 1
ATOM 1330 C CA . ILE A 1 171 ? -7.892 4.418 6.066 1.00 87.94 171 ILE A CA 1
ATOM 1331 C C . ILE A 1 171 ? -9.282 4.957 6.431 1.00 87.94 171 ILE A C 1
ATOM 1333 O O . ILE A 1 171 ? -9.538 5.289 7.588 1.00 87.94 171 ILE A O 1
ATOM 1337 N N . SER A 1 172 ? -10.205 5.001 5.467 1.00 91.62 172 SER A N 1
ATOM 1338 C CA . SER A 1 172 ? -11.576 5.482 5.689 1.00 91.62 172 SER A CA 1
ATOM 1339 C C . SER A 1 172 ? -12.319 4.640 6.731 1.00 91.62 172 SER A C 1
ATOM 1341 O O . SER A 1 172 ? -12.969 5.181 7.629 1.00 91.62 172 SER A O 1
ATOM 1343 N N . ILE A 1 173 ? -12.195 3.311 6.652 1.00 84.69 173 ILE A N 1
ATOM 1344 C CA . ILE A 1 173 ? -12.809 2.393 7.619 1.00 84.69 173 ILE A CA 1
ATOM 1345 C C . ILE A 1 173 ? -12.145 2.555 8.999 1.00 84.69 173 ILE A C 1
ATOM 1347 O O . ILE A 1 173 ? -12.843 2.553 10.013 1.00 84.69 173 ILE A O 1
ATOM 1351 N N . GLU A 1 174 ? -10.824 2.747 9.070 1.00 85.12 174 GLU A N 1
ATOM 1352 C CA . GLU A 1 174 ? -10.098 2.970 10.334 1.00 85.12 174 GLU A CA 1
ATOM 1353 C C . GLU A 1 174 ? -10.492 4.262 11.039 1.00 85.12 174 GLU A C 1
ATOM 1355 O O . GLU A 1 174 ? -10.717 4.253 12.252 1.00 85.12 174 GLU A O 1
ATOM 1360 N N . ILE A 1 175 ? -10.653 5.355 10.294 1.00 89.56 175 ILE A N 1
ATOM 1361 C CA . ILE A 1 175 ? -11.149 6.621 10.842 1.00 89.56 175 ILE A CA 1
ATOM 1362 C C . ILE A 1 175 ? -12.551 6.423 11.422 1.00 89.56 175 ILE A C 1
ATOM 1364 O O . ILE A 1 175 ? -12.811 6.826 12.556 1.00 89.56 175 ILE A O 1
ATOM 1368 N N . LEU A 1 176 ? -13.437 5.740 10.693 1.00 86.62 176 LEU A N 1
ATOM 1369 C CA . LEU A 1 176 ? -14.786 5.440 11.170 1.00 86.62 176 LEU A CA 1
ATOM 1370 C C . LEU A 1 176 ? -14.756 4.615 12.467 1.00 86.62 176 LEU A C 1
ATOM 1372 O O . LEU A 1 176 ? -15.483 4.905 13.417 1.00 86.62 176 LEU A O 1
ATOM 1376 N N . ALA A 1 177 ? -13.878 3.616 12.541 1.00 82.25 177 ALA A N 1
ATOM 1377 C CA . ALA A 1 177 ? -13.683 2.787 13.727 1.00 82.25 177 ALA A CA 1
ATOM 1378 C C . ALA A 1 177 ? -13.190 3.591 14.935 1.00 82.25 177 ALA A C 1
ATOM 1380 O O . ALA A 1 177 ? -13.714 3.428 16.040 1.00 82.25 177 ALA A O 1
ATOM 1381 N N . LEU A 1 178 ? -12.222 4.484 14.719 1.00 85.75 178 LEU A N 1
ATOM 1382 C CA . LEU A 1 178 ? -11.706 5.386 15.744 1.00 85.75 178 LEU A CA 1
ATOM 1383 C C . L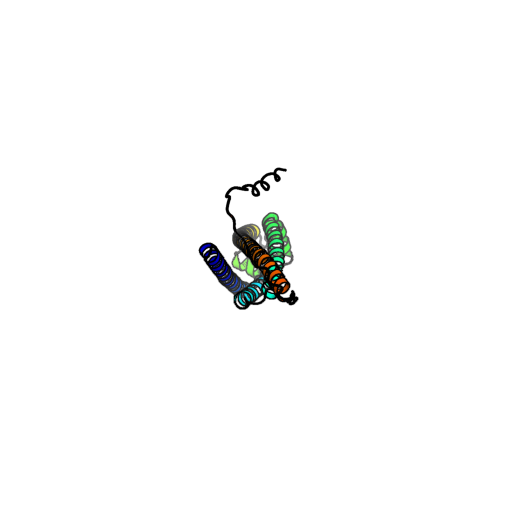EU A 1 178 ? -12.787 6.343 16.242 1.00 85.75 178 LEU A C 1
ATOM 1385 O O . LEU A 1 178 ? -12.946 6.486 17.453 1.00 85.75 178 LEU A O 1
ATOM 1389 N N . CYS A 1 179 ? -13.582 6.931 15.343 1.00 88.50 179 CYS A N 1
ATOM 1390 C CA . CYS A 1 179 ? -14.722 7.764 15.723 1.00 88.50 179 CYS A CA 1
ATOM 1391 C C . CYS A 1 179 ? -15.680 6.997 16.646 1.00 88.50 179 CYS A C 1
ATOM 1393 O O . CYS A 1 179 ? -16.013 7.487 17.723 1.00 88.50 179 CYS A O 1
ATOM 1395 N N . ASN A 1 180 ? -16.044 5.762 16.289 1.00 83.38 180 ASN A N 1
ATOM 1396 C CA . ASN A 1 180 ? -16.920 4.926 17.115 1.00 83.38 180 ASN A CA 1
ATOM 1397 C C . ASN A 1 180 ? -16.306 4.580 18.478 1.00 83.38 180 ASN A C 1
ATOM 1399 O O . ASN A 1 180 ? -16.999 4.606 19.499 1.00 83.38 180 ASN A O 1
ATOM 1403 N N . ALA A 1 181 ? -15.011 4.255 18.508 1.00 83.06 181 ALA A N 1
ATOM 1404 C CA . ALA A 1 181 ? -14.293 3.949 19.740 1.00 83.06 181 ALA A CA 1
ATOM 1405 C C . ALA A 1 181 ? -14.277 5.156 20.691 1.00 83.06 181 ALA A C 1
ATOM 1407 O O . ALA A 1 181 ? -14.547 5.001 21.885 1.00 83.06 181 ALA A O 1
ATOM 1408 N N . ILE A 1 182 ? -14.037 6.358 20.157 1.00 85.94 182 ILE A N 1
ATOM 1409 C CA . ILE A 1 182 ? -14.073 7.614 20.912 1.00 85.94 182 ILE A CA 1
ATOM 1410 C C . ILE A 1 182 ? -15.489 7.884 21.428 1.00 85.94 182 ILE A C 1
ATOM 1412 O O . ILE A 1 182 ? -15.656 8.137 22.619 1.00 85.94 182 ILE A O 1
ATOM 1416 N N . THR A 1 183 ? -16.522 7.759 20.587 1.00 85.44 183 THR A N 1
ATOM 1417 C CA . THR A 1 183 ? -17.920 7.956 21.009 1.00 85.44 183 THR A CA 1
ATOM 1418 C C . THR A 1 183 ? -18.297 7.043 22.176 1.00 85.44 183 THR A C 1
ATOM 1420 O O . THR A 1 183 ? -18.928 7.491 23.133 1.00 85.44 183 THR A O 1
ATOM 1423 N N . LEU A 1 184 ? -17.879 5.776 22.148 1.00 81.06 184 LEU A N 1
ATOM 1424 C CA . LEU A 1 184 ? -18.122 4.841 23.248 1.00 81.06 184 LEU A CA 1
ATOM 1425 C C . LEU A 1 184 ? -17.343 5.183 24.513 1.00 81.06 184 LEU A C 1
ATOM 1427 O O . LEU A 1 184 ? -17.874 5.015 25.612 1.00 81.06 184 LEU A O 1
ATOM 1431 N N . LEU A 1 185 ? -16.104 5.653 24.375 1.00 84.25 185 LEU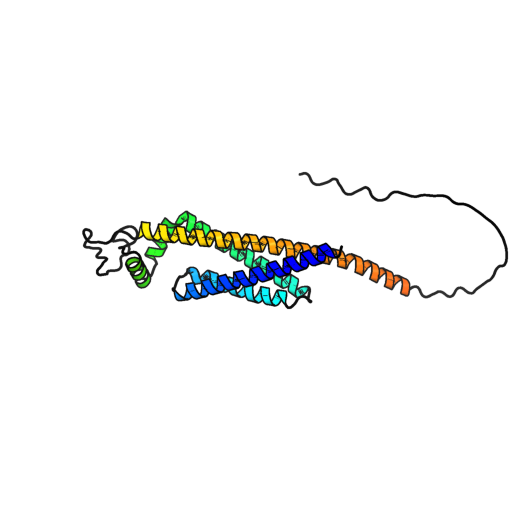 A N 1
ATOM 1432 C CA . LEU A 1 185 ? -15.312 6.102 25.513 1.00 84.25 185 LEU A CA 1
ATOM 1433 C C . LEU A 1 185 ? -15.981 7.306 26.189 1.00 84.25 185 LEU A C 1
ATOM 1435 O O . LEU A 1 185 ? -16.165 7.296 27.405 1.00 84.25 185 LEU A O 1
ATOM 1439 N N . CYS A 1 186 ? -16.438 8.282 25.399 1.00 85.69 186 CYS A N 1
ATOM 1440 C CA . CYS A 1 186 ? -17.188 9.437 25.888 1.00 85.69 186 CYS A CA 1
ATOM 1441 C C . CYS A 1 186 ? -18.505 9.022 26.562 1.00 85.69 186 CYS A C 1
ATOM 1443 O O . CYS A 1 186 ? -18.802 9.489 27.659 1.00 85.69 186 CYS A O 1
ATOM 1445 N N . ALA A 1 187 ? -19.269 8.103 25.962 1.00 83.06 187 ALA A N 1
ATOM 1446 C CA . ALA A 1 187 ? -20.527 7.625 26.537 1.00 83.06 187 ALA A CA 1
ATOM 1447 C C . ALA A 1 187 ? -20.326 6.907 27.885 1.00 83.06 187 ALA A C 1
ATOM 1449 O O . ALA A 1 187 ? -21.124 7.082 28.805 1.00 83.06 187 ALA A O 1
ATOM 1450 N N . ARG A 1 188 ? -19.246 6.124 28.028 1.00 83.56 188 ARG A N 1
ATOM 1451 C CA . ARG A 1 188 ? -18.896 5.468 29.299 1.00 83.56 188 ARG A CA 1
ATOM 1452 C C . ARG A 1 188 ? -18.435 6.463 30.360 1.00 83.56 188 ARG A C 1
ATOM 1454 O O . ARG A 1 188 ? -18.779 6.287 31.523 1.00 83.56 188 ARG A O 1
ATOM 1461 N N . TYR A 1 189 ? -17.681 7.489 29.966 1.00 83.75 189 TYR A N 1
ATOM 1462 C CA . TYR A 1 189 ? -17.192 8.514 30.887 1.00 83.75 189 TYR A CA 1
ATOM 1463 C C . TYR A 1 189 ? -18.348 9.272 31.557 1.00 83.75 189 TYR A C 1
ATOM 1465 O O . TYR A 1 189 ? -18.361 9.406 32.778 1.00 83.75 189 TYR A O 1
ATOM 1473 N N . VAL A 1 190 ? -19.365 9.663 30.778 1.00 84.69 190 VAL A N 1
ATOM 1474 C CA . VAL A 1 190 ? -20.568 10.341 31.296 1.00 84.69 190 VAL A CA 1
ATOM 1475 C C . VAL A 1 190 ? -21.356 9.450 32.262 1.00 84.69 190 VAL A C 1
ATOM 1477 O O . VAL A 1 190 ? -21.796 9.921 33.308 1.00 84.69 190 VAL A O 1
ATOM 1480 N N . GLY A 1 191 ? -21.500 8.154 31.959 1.00 78.75 191 GLY A N 1
ATOM 1481 C CA . GLY A 1 191 ? -22.196 7.219 32.852 1.00 78.75 191 GLY A CA 1
ATOM 1482 C C . GLY A 1 191 ? -21.512 7.068 34.215 1.00 78.75 191 GLY A C 1
ATOM 1483 O O . GLY A 1 191 ? -22.178 7.071 35.244 1.00 78.75 191 GLY A O 1
ATOM 1484 N N . ASN A 1 192 ? -20.178 7.013 34.233 1.00 79.38 192 ASN A N 1
ATOM 1485 C CA . ASN A 1 192 ? -19.418 6.797 35.465 1.00 79.38 192 ASN A CA 1
ATOM 1486 C C . ASN A 1 192 ? -19.451 8.017 36.407 1.00 79.38 192 ASN A C 1
ATOM 1488 O O . ASN A 1 192 ? -19.460 7.842 37.623 1.00 79.38 192 ASN A O 1
ATOM 1492 N N . SER A 1 193 ? -19.500 9.242 35.862 1.00 77.31 193 SER A N 1
ATOM 1493 C CA . SER A 1 193 ? -19.560 10.466 36.679 1.00 77.31 193 SER A CA 1
ATOM 1494 C C . SER A 1 193 ? -20.839 10.576 37.514 1.00 77.31 193 SER A C 1
ATOM 1496 O O . SER A 1 193 ? -20.791 11.065 38.639 1.00 77.31 193 SER A O 1
ATOM 1498 N N . SER A 1 194 ? -21.970 10.082 37.003 1.00 74.88 194 SER A N 1
ATOM 1499 C CA . SER A 1 194 ? -23.247 10.128 37.725 1.00 74.88 194 SER A CA 1
ATOM 1500 C C . SER A 1 194 ? -23.306 9.122 38.882 1.00 74.88 194 SER A C 1
ATOM 1502 O O . SER A 1 194 ? -23.915 9.398 39.917 1.00 74.88 194 SER A O 1
ATOM 1504 N N . ASP A 1 195 ? -22.641 7.973 38.740 1.00 71.69 195 ASP A N 1
ATOM 1505 C CA . ASP A 1 195 ? -22.650 6.921 39.759 1.00 71.69 195 ASP A CA 1
ATOM 1506 C C . ASP A 1 195 ? -21.749 7.260 40.959 1.00 71.69 195 ASP A C 1
ATOM 1508 O O . ASP A 1 195 ? -22.113 6.984 42.107 1.00 71.69 195 ASP A O 1
ATOM 1512 N N . GLU A 1 196 ? -20.597 7.906 40.738 1.00 74.44 196 GLU A N 1
ATOM 1513 C CA . GLU A 1 196 ? -19.711 8.316 41.839 1.00 74.44 196 GLU A CA 1
ATOM 1514 C C . GLU A 1 196 ? -20.351 9.380 42.740 1.00 74.44 196 GLU A C 1
ATOM 1516 O O . GLU A 1 196 ? -20.222 9.311 43.968 1.00 74.44 196 GLU A O 1
ATOM 1521 N N . GLU A 1 197 ? -21.110 10.314 42.164 1.00 74.94 197 GLU A N 1
ATOM 1522 C CA . GLU A 1 197 ? -21.823 11.348 42.920 1.00 74.94 197 GLU A CA 1
ATOM 1523 C C . GLU A 1 197 ? -22.925 10.739 43.811 1.00 74.94 197 GLU A C 1
ATOM 1525 O O . GLU A 1 197 ? -23.112 11.126 44.975 1.00 74.94 197 GLU A O 1
ATOM 1530 N N . MET A 1 198 ? -23.596 9.694 43.312 1.00 63.06 198 MET A N 1
ATOM 1531 C CA . MET A 1 198 ? -24.633 8.977 44.051 1.00 63.06 198 MET A CA 1
ATOM 1532 C C . MET A 1 198 ? -24.047 8.075 45.153 1.00 63.06 198 MET A C 1
ATOM 1534 O O . MET A 1 198 ? -24.564 8.055 46.275 1.00 63.06 198 MET A O 1
ATOM 1538 N N . VAL A 1 199 ? -22.936 7.374 44.895 1.00 73.25 199 VAL A N 1
ATOM 1539 C CA . VAL A 1 199 ? -22.237 6.555 45.907 1.00 73.25 199 VAL A CA 1
ATOM 1540 C C . VAL A 1 199 ? -21.593 7.429 46.991 1.00 73.25 199 VAL A C 1
ATOM 1542 O O . VAL A 1 199 ? -21.634 7.072 48.174 1.00 73.25 199 VAL A O 1
ATOM 1545 N N . GLY A 1 200 ? -21.034 8.585 46.623 1.00 69.69 200 GLY A N 1
ATOM 1546 C CA . GLY A 1 200 ? -20.521 9.579 47.567 1.00 69.69 200 GLY A CA 1
ATOM 1547 C C . GLY A 1 200 ? -21.622 10.136 48.471 1.00 69.69 200 GLY A C 1
ATOM 1548 O O . GLY A 1 200 ? -21.458 10.189 49.694 1.00 69.69 200 GLY A O 1
ATOM 1549 N N . SER A 1 201 ? -22.785 10.453 47.896 1.00 70.31 201 SER A N 1
ATOM 1550 C CA . SER A 1 201 ? -23.955 10.895 48.660 1.00 70.31 201 SER A CA 1
ATOM 1551 C C . SER A 1 201 ? -24.467 9.808 49.605 1.00 70.31 201 SER A C 1
ATOM 1553 O O . SER A 1 201 ? -24.711 10.087 50.777 1.00 70.31 201 SER A O 1
ATOM 1555 N N . ARG A 1 202 ? -24.551 8.544 49.166 1.00 66.31 202 ARG A N 1
ATOM 1556 C CA . ARG A 1 202 ? -24.996 7.428 50.022 1.00 66.31 202 ARG A CA 1
ATOM 1557 C C . ARG A 1 202 ? -24.073 7.198 51.219 1.00 66.31 202 ARG A C 1
ATOM 1559 O O . ARG A 1 202 ? -24.564 6.978 52.322 1.00 66.31 202 ARG A O 1
ATOM 1566 N N . ARG A 1 203 ? -22.751 7.306 51.033 1.00 68.50 203 ARG A N 1
ATOM 1567 C CA . ARG A 1 203 ? -21.786 7.220 52.145 1.00 68.50 203 ARG A CA 1
ATOM 1568 C C . ARG A 1 203 ? -21.922 8.379 53.132 1.00 68.50 203 ARG A C 1
ATOM 1570 O O . ARG A 1 203 ? -21.745 8.159 54.324 1.00 68.50 203 ARG A O 1
ATOM 1577 N N . ARG A 1 204 ? -22.297 9.573 52.664 1.00 66.75 204 ARG A N 1
ATOM 1578 C CA . ARG A 1 204 ? -22.532 10.749 53.519 1.00 66.75 204 ARG A CA 1
ATOM 1579 C C . ARG A 1 204 ? -23.780 10.620 54.407 1.00 66.75 204 ARG A C 1
ATOM 1581 O O . ARG A 1 204 ? -23.797 11.186 55.493 1.00 66.75 204 ARG A O 1
ATOM 1588 N N . TRP A 1 205 ? -24.801 9.867 53.990 1.00 64.62 205 TRP A N 1
ATOM 1589 C CA . TRP A 1 205 ? -25.995 9.617 54.816 1.00 64.62 205 TRP A CA 1
ATOM 1590 C C . TRP A 1 205 ? -25.768 8.579 55.921 1.00 64.62 205 TRP A C 1
ATOM 1592 O O . TRP A 1 205 ? -26.378 8.680 56.980 1.00 64.62 205 TRP A O 1
ATOM 1602 N N . VAL A 1 206 ? -24.872 7.611 55.709 1.00 67.12 206 VAL A N 1
ATOM 1603 C CA . VAL A 1 206 ? -24.583 6.552 56.695 1.00 67.12 206 VAL A CA 1
ATOM 1604 C C . VAL A 1 206 ? -23.702 7.055 57.849 1.00 67.12 206 VAL A C 1
ATOM 1606 O O . VAL A 1 206 ? -23.707 6.470 58.926 1.00 67.12 206 VAL A O 1
ATOM 1609 N N . SER A 1 207 ? -22.975 8.159 57.665 1.00 65.00 207 SER A N 1
ATOM 1610 C CA . SER A 1 207 ? -22.056 8.711 58.667 1.00 65.00 207 SER A CA 1
ATOM 1611 C C . SER A 1 207 ? -22.616 9.868 59.498 1.00 65.00 207 SER A C 1
ATOM 1613 O O . SER A 1 207 ? -21.850 10.497 60.223 1.00 65.00 207 SER A O 1
ATOM 1615 N N . LYS A 1 208 ? -23.930 10.138 59.469 1.00 57.47 208 LYS A N 1
ATOM 1616 C CA . LYS A 1 208 ? -24.566 10.874 60.572 1.00 57.47 208 LYS A CA 1
ATOM 1617 C C . LYS A 1 208 ? -24.894 9.869 61.681 1.00 57.47 208 LYS A C 1
ATOM 1619 O O . LYS A 1 208 ? -25.903 9.176 61.551 1.00 57.47 208 LYS A O 1
ATOM 1624 N N . PRO A 1 209 ? -24.075 9.744 62.747 1.00 61.75 209 PRO A N 1
ATOM 1625 C CA . PRO A 1 209 ? -24.530 9.063 63.947 1.00 61.75 209 PRO A CA 1
ATOM 1626 C C . PRO A 1 209 ? -25.826 9.742 64.381 1.00 61.75 209 PRO A C 1
ATOM 1628 O O . PRO A 1 209 ? -25.899 10.968 64.457 1.00 61.75 209 PRO A O 1
ATOM 1631 N N . SER A 1 210 ? -26.867 8.942 64.584 1.00 62.78 210 SER A N 1
ATOM 1632 C CA . SER A 1 210 ? -28.096 9.395 65.213 1.00 62.78 210 SER A CA 1
ATOM 1633 C C . SER A 1 210 ? -27.725 9.898 66.601 1.00 62.78 210 SER A C 1
ATOM 1635 O O . SER A 1 210 ? -27.533 9.107 67.526 1.00 62.78 210 SER A O 1
ATOM 1637 N N . GLU A 1 211 ? -27.558 11.206 66.728 1.00 63.31 211 GLU A N 1
ATOM 1638 C CA . GLU A 1 211 ? -27.532 11.859 68.021 1.00 63.31 211 GLU A CA 1
ATOM 1639 C C . GLU A 1 211 ? -28.915 11.614 68.622 1.00 63.31 211 GLU A C 1
ATOM 1641 O O . GLU A 1 211 ? -29.924 12.143 68.155 1.00 63.31 211 GLU A O 1
ATOM 1646 N N . VAL A 1 212 ? -28.968 10.662 69.553 1.00 63.69 212 VAL A N 1
ATOM 1647 C CA . VAL A 1 212 ? -30.169 10.292 70.293 1.00 63.69 212 VAL A CA 1
ATOM 1648 C C . VAL A 1 212 ? -30.569 11.522 71.099 1.00 63.69 212 VAL A C 1
ATOM 1650 O O . VAL A 1 212 ? -30.038 11.760 72.181 1.00 63.69 212 VAL A O 1
ATOM 1653 N N . GLN A 1 213 ? -31.471 12.335 70.550 1.00 59.97 213 GLN A N 1
ATOM 1654 C CA . GLN A 1 213 ? -32.141 13.369 71.324 1.00 59.97 213 GLN A CA 1
ATOM 1655 C C . GLN A 1 213 ? -33.043 12.684 72.365 1.00 59.97 213 GLN A C 1
ATOM 1657 O O . GLN A 1 213 ? -33.868 11.845 71.989 1.00 59.97 213 GLN A O 1
ATOM 1662 N N . PRO A 1 214 ? -32.904 13.012 73.663 1.00 50.47 214 PRO A N 1
ATOM 1663 C CA . PRO A 1 214 ? -33.821 12.551 74.697 1.00 50.47 214 PRO A CA 1
ATOM 1664 C C . PRO A 1 214 ? -35.238 13.046 74.391 1.00 50.47 214 PRO A C 1
ATOM 1666 O O . PRO A 1 214 ? -35.435 14.223 74.094 1.00 50.47 214 PRO A O 1
ATOM 1669 N N . SER A 1 215 ? -36.224 12.149 74.449 1.00 51.31 215 SER A N 1
ATOM 1670 C CA . SER A 1 215 ? -37.625 12.495 74.220 1.00 51.31 215 SER A CA 1
ATOM 1671 C C . SER A 1 215 ? -38.187 13.288 75.405 1.00 51.31 215 SER A C 1
ATOM 1673 O O . SER A 1 215 ? -38.477 12.710 76.453 1.00 51.31 215 SER A O 1
ATOM 1675 N N . GLU A 1 216 ? -38.402 14.586 75.224 1.00 55.75 216 GLU A N 1
ATOM 1676 C CA . GLU A 1 216 ? -39.405 15.333 75.983 1.00 55.75 216 GLU A CA 1
ATOM 1677 C C . GLU A 1 216 ? -40.678 15.423 75.140 1.00 55.75 216 GLU A C 1
ATOM 1679 O O . GLU A 1 216 ? -40.667 15.912 74.011 1.00 55.75 216 GLU A O 1
ATOM 1684 N N . TYR A 1 217 ? -41.774 14.896 75.684 1.00 56.81 217 TYR A N 1
ATOM 1685 C CA . TYR A 1 217 ? -43.110 15.005 75.110 1.00 56.81 217 TYR A CA 1
ATOM 1686 C C . TYR A 1 217 ? -43.741 16.333 75.540 1.00 56.81 217 TYR A C 1
ATOM 1688 O O . TYR A 1 217 ? -43.804 16.594 76.744 1.00 56.81 217 TYR A O 1
ATOM 1696 N N . PRO A 1 218 ? -44.326 17.099 74.607 1.00 53.31 218 PRO A N 1
ATOM 1697 C CA . PRO A 1 218 ? -45.447 17.961 74.950 1.00 53.31 218 PRO A CA 1
ATOM 1698 C C . PRO A 1 218 ? -46.716 17.545 74.205 1.00 53.31 218 PRO A C 1
ATOM 1700 O O . PRO A 1 218 ? -46.721 17.281 73.001 1.00 53.31 218 PRO A O 1
ATOM 1703 N N . LEU A 1 219 ? -47.792 17.499 74.984 1.00 57.72 219 LEU A N 1
ATOM 1704 C CA . LEU A 1 219 ? -49.175 17.453 74.540 1.00 57.72 219 LEU A CA 1
ATOM 1705 C C . LEU A 1 219 ? -49.592 18.748 73.822 1.00 57.72 219 LEU A C 1
ATOM 1707 O O . LEU A 1 219 ? -49.038 19.816 74.063 1.00 57.72 219 LEU A O 1
ATOM 1711 N N . ASP A 1 220 ? -50.688 18.584 73.081 1.00 50.56 220 ASP A N 1
ATOM 1712 C CA . ASP A 1 220 ? -51.672 19.570 72.629 1.00 50.56 220 ASP A CA 1
ATOM 1713 C C . ASP A 1 220 ? -51.479 20.308 71.296 1.00 50.56 220 ASP A C 1
ATOM 1715 O O . ASP A 1 220 ? -50.548 21.072 71.073 1.00 50.56 220 ASP A O 1
ATOM 1719 N N . GLY A 1 221 ? -52.531 20.179 70.475 1.00 51.81 221 GLY A N 1
ATOM 1720 C CA . GLY A 1 221 ? -53.228 21.369 69.989 1.00 51.81 221 GLY A CA 1
ATOM 1721 C C 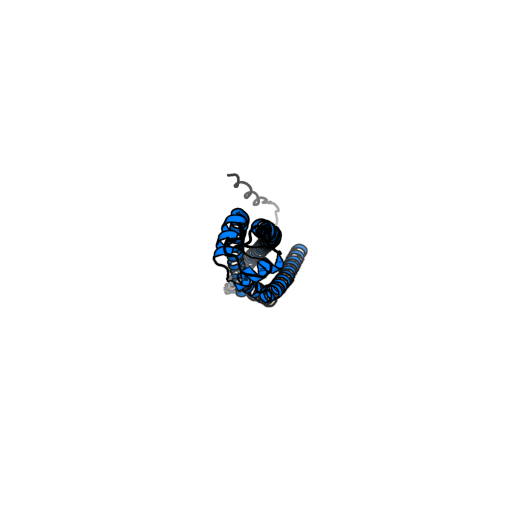. GLY A 1 221 ? -53.127 21.685 68.497 1.00 51.81 221 GLY A C 1
ATOM 1722 O O . GLY A 1 221 ? -52.249 22.420 68.081 1.00 51.81 221 GLY A O 1
ATOM 1723 N N . ILE A 1 222 ? -54.101 21.184 67.727 1.00 49.97 222 ILE A N 1
ATOM 1724 C CA . ILE A 1 222 ? -54.982 21.954 66.816 1.00 49.97 222 ILE A CA 1
ATOM 1725 C C . ILE A 1 222 ? -54.329 23.075 65.957 1.00 49.97 222 ILE A C 1
ATOM 1727 O O . ILE A 1 222 ? -53.972 24.120 66.475 1.00 49.97 222 ILE A O 1
ATOM 1731 N N . GLU A 1 223 ? -54.327 22.926 64.621 1.00 43.16 223 GLU A N 1
ATOM 1732 C CA . GLU A 1 223 ? -55.132 23.711 63.643 1.00 43.16 223 GLU A CA 1
ATOM 1733 C C . GLU A 1 223 ? -54.504 23.856 62.229 1.00 43.16 223 GLU A C 1
ATOM 1735 O O . GLU A 1 223 ? -53.399 24.342 62.050 1.00 43.16 223 GLU A O 1
ATOM 1740 N N . LYS A 1 224 ? -55.297 23.444 61.225 1.00 43.56 224 LYS A N 1
ATOM 1741 C CA . LYS A 1 224 ? -55.532 23.968 59.854 1.00 43.56 224 LYS A CA 1
ATOM 1742 C C . LYS A 1 224 ? -54.464 24.749 59.038 1.00 43.56 224 LYS A C 1
ATOM 1744 O O . LYS A 1 224 ? -54.021 25.822 59.418 1.00 43.56 224 LYS A O 1
ATOM 1749 N N . LYS A 1 225 ? -54.484 24.370 57.741 1.00 43.84 225 LYS A N 1
ATOM 1750 C CA . LYS A 1 225 ? -54.677 25.177 56.497 1.00 43.84 225 LYS A CA 1
ATOM 1751 C C . LYS A 1 225 ? -53.473 25.548 55.605 1.00 43.84 225 LYS A C 1
ATOM 1753 O O . LYS A 1 225 ? -52.416 25.930 56.071 1.00 43.84 225 LYS A O 1
ATOM 1758 N N . GLN A 1 226 ? -53.816 25.565 54.300 1.00 46.56 226 GLN A N 1
ATOM 1759 C CA . GLN A 1 226 ? -53.192 26.210 53.119 1.00 46.56 226 GLN A CA 1
ATOM 1760 C C . GLN A 1 226 ? -51.912 25.549 52.576 1.00 46.56 226 GLN A C 1
ATOM 1762 O O . GLN A 1 226 ? -50.922 25.455 53.276 1.00 46.56 226 GLN A O 1
ATOM 1767 N N . GLN A 1 227 ? -51.870 24.934 51.384 1.00 51.12 227 GLN A N 1
ATOM 1768 C CA . GLN A 1 227 ? -52.274 25.343 50.020 1.00 51.12 227 GLN A CA 1
ATOM 1769 C C . GLN A 1 227 ? -51.471 26.552 49.493 1.00 51.12 227 GLN A C 1
ATOM 1771 O O . GLN A 1 227 ? -51.557 27.618 50.089 1.00 51.12 227 GLN A O 1
ATOM 1776 N N . HIS A 1 228 ? -50.821 26.350 48.329 1.00 41.03 228 HIS A N 1
ATOM 1777 C CA . HIS A 1 228 ? -50.230 27.287 47.338 1.00 41.03 228 HIS A CA 1
ATOM 1778 C C . HIS A 1 228 ? -48.693 27.383 47.168 1.00 41.03 228 HIS A C 1
ATOM 1780 O O . HIS A 1 228 ? -47.959 27.585 48.126 1.00 41.03 228 HIS A O 1
ATOM 1786 N N . GLY A 1 229 ? -48.271 27.353 45.887 1.00 41.41 229 GLY A N 1
ATOM 1787 C CA . GLY A 1 229 ? -46.955 27.749 45.339 1.00 41.41 229 GLY A CA 1
ATOM 1788 C C . GLY A 1 229 ? -46.125 26.554 44.847 1.00 41.41 229 GLY A C 1
ATOM 1789 O O . GLY A 1 229 ? -45.545 25.860 45.666 1.00 41.41 229 GLY A O 1
ATOM 1790 N N . MET A 1 230 ? -46.113 26.133 43.574 1.00 49.41 230 MET A N 1
ATOM 1791 C CA . MET A 1 230 ? -45.753 26.839 42.328 1.00 49.41 230 MET A CA 1
ATOM 1792 C C . MET A 1 230 ? -44.365 27.490 42.394 1.00 49.41 230 MET A C 1
ATOM 1794 O O . MET A 1 230 ? -44.256 28.634 42.818 1.00 49.41 230 MET A O 1
ATOM 1798 N N . VAL A 1 231 ? -43.335 26.771 41.928 1.00 50.97 231 VAL A N 1
ATOM 1799 C CA . VAL A 1 231 ? -42.118 27.357 41.342 1.00 50.97 231 VAL A CA 1
ATOM 1800 C C . VAL A 1 231 ? -41.682 26.470 40.175 1.00 50.97 231 VAL A C 1
ATOM 1802 O O . VAL A 1 231 ? -41.032 25.441 40.348 1.00 50.97 231 VAL A O 1
ATOM 1805 N N . ASP A 1 232 ? -42.107 26.887 38.986 1.00 50.34 232 ASP A N 1
ATOM 1806 C CA . ASP A 1 232 ? -41.429 26.622 37.723 1.00 50.34 232 ASP A CA 1
ATOM 1807 C C . ASP A 1 232 ? -40.093 27.389 37.667 1.00 50.34 232 ASP A C 1
ATOM 1809 O O . ASP A 1 232 ? -39.882 28.361 38.391 1.00 50.34 232 ASP A O 1
ATOM 1813 N N . SER A 1 233 ? -39.260 27.012 36.694 1.00 51.09 233 SER A N 1
ATOM 1814 C CA . SER A 1 233 ? -38.079 27.728 36.181 1.00 51.09 233 SER A CA 1
ATOM 1815 C C . SER A 1 233 ? -36.713 27.305 36.745 1.00 51.09 233 SER A C 1
ATOM 1817 O O . SER A 1 233 ? -36.213 27.823 37.735 1.00 51.09 233 SER A O 1
ATOM 1819 N N . ALA A 1 234 ? -36.068 26.380 36.029 1.00 47.88 234 ALA A N 1
ATOM 1820 C CA . ALA A 1 234 ? -34.615 26.368 35.840 1.00 47.88 234 ALA A CA 1
ATOM 1821 C C . ALA A 1 234 ? -34.252 25.411 34.692 1.00 47.88 234 ALA A C 1
ATOM 1823 O O . ALA A 1 234 ? -33.661 24.363 34.919 1.00 47.88 234 ALA A O 1
ATOM 1824 N N . PHE A 1 235 ? -34.647 25.726 33.454 1.00 47.31 235 PHE A N 1
ATOM 1825 C CA . PHE A 1 235 ? -34.070 25.077 32.268 1.00 47.31 235 PHE A CA 1
ATOM 1826 C C . PHE A 1 235 ? -34.182 26.004 31.050 1.00 47.31 235 PHE A C 1
ATOM 1828 O O . PHE A 1 235 ? -35.014 25.821 30.169 1.00 47.31 235 PHE A O 1
ATOM 1835 N N . SER A 1 236 ? -33.367 27.057 31.038 1.00 51.50 236 SER A N 1
ATOM 1836 C CA . SER A 1 236 ? -33.116 27.867 29.844 1.00 51.50 236 SER A CA 1
ATOM 1837 C C . SER A 1 236 ? -31.771 28.567 29.986 1.00 51.50 236 SER A C 1
ATOM 1839 O O . SER A 1 236 ? -31.723 29.723 30.379 1.00 51.50 236 SER A O 1
ATOM 1841 N N . ASP A 1 237 ? -30.690 27.847 29.706 1.00 49.66 237 ASP A N 1
ATOM 1842 C CA . ASP A 1 237 ? -29.427 28.438 29.257 1.00 49.66 237 ASP A CA 1
ATOM 1843 C C . ASP A 1 237 ? -28.504 27.303 28.825 1.00 49.66 237 ASP A C 1
ATOM 1845 O O . ASP A 1 237 ? -27.958 26.628 29.680 1.00 49.66 237 ASP A O 1
ATOM 1849 N N . TYR A 1 238 ? -28.412 27.018 27.522 1.00 43.97 238 TYR A N 1
ATOM 1850 C CA . TYR A 1 238 ? -27.251 26.388 26.861 1.00 43.97 238 TYR A CA 1
ATOM 1851 C C . TYR A 1 238 ? -27.553 26.201 25.366 1.00 43.97 238 TYR A C 1
ATOM 1853 O O . TYR A 1 238 ? -27.656 25.086 24.859 1.00 43.97 238 TYR A O 1
ATOM 1861 N N . ALA A 1 239 ? -27.729 27.303 24.632 1.00 50.25 239 ALA A N 1
ATOM 1862 C CA . ALA A 1 239 ? -27.812 27.238 23.172 1.00 50.25 239 ALA A CA 1
ATOM 1863 C C . ALA A 1 239 ? -27.399 28.543 22.481 1.00 50.25 239 ALA A C 1
ATOM 1865 O O . ALA A 1 239 ? -28.098 28.997 21.585 1.00 50.25 239 ALA A O 1
ATOM 1866 N N . GLN A 1 240 ? -26.265 29.154 22.843 1.00 54.88 240 GLN A N 1
ATOM 1867 C CA . GLN A 1 240 ? -25.687 30.178 21.966 1.00 54.88 240 GLN A CA 1
ATOM 1868 C C . GLN A 1 240 ? -24.200 30.411 22.230 1.00 54.88 240 GLN A C 1
ATOM 1870 O O . GLN A 1 240 ? -23.842 31.298 22.985 1.00 54.88 240 GLN A O 1
ATOM 1875 N N . HIS A 1 241 ? -23.327 29.601 21.622 1.00 49.00 241 HIS A N 1
ATOM 1876 C CA . HIS A 1 241 ? -21.977 30.023 21.216 1.00 49.00 241 HIS A CA 1
ATOM 1877 C C . HIS A 1 241 ? -21.284 28.900 20.434 1.00 49.00 241 HIS A C 1
ATOM 1879 O O . HIS A 1 241 ? -20.671 28.014 21.023 1.00 49.00 241 HIS A O 1
ATOM 1885 N N . ARG A 1 242 ? -21.383 28.939 19.099 1.00 48.19 242 ARG A N 1
ATOM 1886 C CA . ARG A 1 242 ? -20.348 28.460 18.159 1.00 48.19 242 ARG A CA 1
ATOM 1887 C C . ARG A 1 242 ? -20.739 28.826 16.724 1.00 48.19 242 ARG A C 1
ATOM 1889 O O . ARG A 1 242 ? -21.272 28.014 15.978 1.00 48.19 242 ARG A O 1
ATOM 1896 N N . GLN A 1 243 ? -20.466 30.072 16.360 1.00 58.78 243 GLN A N 1
ATOM 1897 C CA . GLN A 1 243 ? -20.172 30.460 14.984 1.00 58.78 243 GLN A CA 1
ATOM 1898 C C . GLN A 1 243 ? -18.988 31.422 15.041 1.00 58.78 243 GLN A C 1
ATOM 1900 O O . GLN A 1 243 ? -19.162 32.586 15.385 1.00 58.78 243 GLN A O 1
ATOM 1905 N N . TYR A 1 244 ? -17.804 30.878 14.786 1.00 61.16 244 TYR A N 1
ATOM 1906 C CA . TYR A 1 244 ? -16.653 31.531 14.170 1.00 61.16 244 TYR A CA 1
ATOM 1907 C C . TYR A 1 244 ? -15.907 30.447 13.398 1.00 61.16 244 TYR A C 1
ATOM 1909 O O . TYR A 1 244 ? -15.798 29.327 13.953 1.00 61.16 244 TYR A O 1
#

Sequence (244 aa):
MACCQRLSTSYLVLINTLFAVFGCALMAFGVLGAQQRIEASILFPVNILKTIIGIIGAFCRERQALHILYTTIVVIALIYQVSTSIIVYDQAAHTPTWLSQTWAEATQEYRSYAQTKFSCCGFSNARDHPVEMPSCQPDNVINAAPPCYHLLISFVQHDLQLAYIVLFTAISIEILALCNAITLLCARYVGNSSDEEMVGSRRRWVSKPSEVQPSEYPLDGIEKKQQHGMVDSAFSDYAQHRQY

Foldseek 3Di:
DVVVVVVLVVVLVVLLVVLLVLLVVLLVVLVVCVVVVDPVNVPRPLSVVLNVLSVVLVVPVPDPVSLVVNLVSLVVSLVVLVVVLVVLVVCLVVVLVVVLVCLLVDDLVVQVVLCVVQVAAAAQANPNPGRDDPQRDSVCRVRHGHHCHVVVNVVSNVVSVVVSVSSVVVSVSSVVSSVSSVVVVVVVVVVVVVVVVVVVVVVVVVPPDPPPDDDDDDDDDDDDDDDDDDDDDDDDDDPDDDDD

Organism: Syncephalastrum racemosum (NCBI:txid13706)

Secondary structure (DSSP, 8-state):
-HHHHHHHHHHHHHHHHHHHHHHHHHHHHHHHHHHTT-GGGGGHHHHHHHHHHHHHHHH-TT-HHHHHHHHHHHHHHHHHHHHHHHHHHHHHHTHHHHHHHHHHHS-HHHHHHHHHHHT--SSSSTTSS---BTTB-TT-TTTPPPPSHHHHHHHHHHHHHHHHHHHHHHHHHHHHHHHHHHHHHHHHHHHHHHHHHHHHHHHHHHTS------------------------------------

pLDDT: mean 76.91, std 15.41, range [41.03, 97.62]

Radius of gyration: 34.36 Å; Cα contacts (8 Å, |Δi|>4): 151; chains: 1; bounding box: 80×47×112 Å

Solvent-accessible surface area (backbone atoms only — not comparable to full-atom values): 14456 Å² total; per-residue (Å²): 120,70,65,65,57,52,52,54,51,52,51,52,52,52,51,52,50,51,47,43,52,50,32,50,49,52,47,53,54,37,55,56,38,48,74,68,72,42,82,73,51,76,65,41,66,66,46,52,55,50,34,57,50,52,53,51,50,66,72,51,74,86,42,73,67,48,55,52,52,47,53,52,51,53,52,56,52,48,54,51,50,54,53,50,50,51,54,53,47,51,48,65,73,42,38,74,63,54,50,52,53,49,56,73,69,48,54,68,68,55,51,42,50,50,27,63,74,68,63,21,12,20,38,86,35,42,73,42,82,49,55,88,44,101,65,20,44,62,86,42,69,92,74,34,31,56,44,31,44,67,61,51,51,55,50,50,52,56,52,49,50,53,51,48,54,53,51,53,51,51,52,53,52,50,53,53,51,50,54,54,54,49,54,51,52,54,56,50,52,60,57,52,56,59,51,53,56,50,54,53,51,54,55,59,62,71,68,58,75,80,77,80,72,81,88,79,87,79,86,85,81,91,85,88,84,81,90,88,81,89,82,85,90,89,88,86,85,90,86,87,89,89,89,130

Mean predicted aligned error: 12.39 Å